Protein AF-A0A8S3IYW4-F1 (afdb_monomer_lite)

Secondary structure (DSSP, 8-state):
--HHHHHHHHHHHHHTT------S-GGG--HHHHHHHT-HHHHHHHH-TT-PPPEEEEEE----TT--EEEEEE-TTSHHHHH-GGGGBEEEETTTTEEEETTT-PEEEEGGG--STTEEEEEE---TT-TTSGGGGGGG-EEE-TTT-BEEETTT-PEEEEGGGT-SBEEEE-----GGGBEEE-TTT-BEEETTT-PEEEEPPSEEEEEEE-TTS-EEEEEEE--SS-PPP-------

Organism: NCBI:txid392030

Sequence (240 aa):
MTDSEYISHFSLWAISKAPLLIGCDVSKMSAATLSTLTNPEVIAVNQDPLGVQGKKVAFASSQLPNTTSDVAVTNCTSLSATIAPERLQWSYNPQDGSIRSKLNGQCLSIDSCSTSEAANIVVSECQINDPSAQCQGKNQQWTINTSDQSIISQMNGKCLDVYNFDGPSVDAFSCNKQDNQAWLWSPNDGTVRSKHNGECLTLKASLEVWAGSLVNGSQAVVLLNRNEFGSESITVDWKD

Radius of gyration: 20.65 Å; chains: 1; bounding box: 45×43×57 Å

pLDDT: mean 89.05, std 11.31, range [50.0, 98.5]

Structure (mmCIF, N/CA/C/O backbone):
data_AF-A0A8S3IYW4-F1
#
_entry.id   AF-A0A8S3IYW4-F1
#
loop_
_atom_site.group_PDB
_atom_site.id
_atom_site.type_symbol
_atom_site.label_atom_id
_atom_site.label_alt_id
_atom_site.label_comp_id
_atom_site.label_asym_id
_atom_site.label_entity_id
_atom_site.label_seq_id
_atom_site.pdbx_PDB_ins_code
_atom_site.Cartn_x
_atom_site.Cartn_y
_atom_site.Cartn_z
_atom_site.occupancy
_atom_site.B_iso_or_equiv
_atom_site.auth_seq_id
_atom_site.auth_comp_id
_atom_site.auth_asym_id
_atom_site.auth_atom_id
_atom_site.pdbx_PDB_model_num
ATOM 1 N N . MET A 1 1 ? 7.215 16.942 -11.000 1.00 70.12 1 MET A N 1
ATOM 2 C CA . MET A 1 1 ? 7.937 15.729 -10.597 1.00 70.12 1 MET A CA 1
ATOM 3 C C . MET A 1 1 ? 9.375 16.099 -10.301 1.00 70.12 1 MET A C 1
ATOM 5 O O . MET A 1 1 ? 9.925 16.928 -11.022 1.00 70.12 1 MET A O 1
ATOM 9 N N . THR A 1 2 ? 9.944 15.545 -9.239 1.00 88.81 2 THR A N 1
ATOM 10 C CA . THR A 1 2 ? 11.372 15.645 -8.915 1.00 88.81 2 THR A CA 1
ATOM 11 C C . THR A 1 2 ? 12.203 14.795 -9.881 1.00 88.81 2 THR A C 1
ATOM 13 O O . THR A 1 2 ? 11.663 13.931 -10.576 1.00 88.81 2 THR A O 1
ATOM 16 N N . ASP A 1 3 ? 13.520 15.006 -9.928 1.00 90.44 3 ASP A N 1
ATOM 17 C CA . ASP A 1 3 ? 14.406 14.198 -10.779 1.00 90.44 3 ASP A CA 1
ATOM 18 C C . ASP A 1 3 ? 14.337 12.702 -10.413 1.00 90.44 3 ASP A C 1
ATOM 20 O O . ASP A 1 3 ? 14.261 11.849 -11.297 1.00 90.44 3 ASP A O 1
ATOM 24 N N . SER A 1 4 ? 14.253 12.369 -9.119 1.00 87.75 4 SER A N 1
ATOM 25 C CA . SER A 1 4 ? 14.091 10.986 -8.644 1.00 87.75 4 SER A CA 1
ATOM 26 C C . SER A 1 4 ? 12.766 10.357 -9.083 1.00 87.75 4 SER A C 1
ATOM 28 O O . SER A 1 4 ? 12.726 9.182 -9.458 1.00 87.75 4 SER A O 1
ATOM 30 N N . GLU A 1 5 ? 11.676 11.129 -9.079 1.00 87.12 5 GLU A N 1
ATOM 31 C CA . GLU A 1 5 ? 10.382 10.674 -9.597 1.00 87.12 5 GLU A CA 1
ATOM 32 C C . GLU A 1 5 ? 10.447 10.427 -11.111 1.00 87.12 5 GLU A C 1
ATOM 34 O O . GLU A 1 5 ? 9.904 9.431 -11.590 1.00 87.12 5 GLU A O 1
ATOM 39 N N . TYR A 1 6 ? 11.148 11.281 -11.868 1.00 91.31 6 TYR A N 1
ATOM 40 C CA . TYR A 1 6 ? 11.358 11.088 -13.308 1.00 91.31 6 TYR A CA 1
ATOM 41 C C . TYR A 1 6 ? 12.192 9.844 -13.620 1.00 91.31 6 TYR A C 1
ATOM 43 O O . TYR A 1 6 ? 11.814 9.072 -14.501 1.00 91.31 6 TYR A O 1
ATOM 51 N N . ILE A 1 7 ? 13.282 9.613 -12.883 1.00 93.25 7 ILE A N 1
ATOM 52 C CA . ILE A 1 7 ? 14.113 8.410 -13.029 1.00 93.25 7 ILE A CA 1
ATOM 53 C C . ILE A 1 7 ? 13.286 7.157 -12.728 1.00 93.25 7 ILE A C 1
ATOM 55 O O . ILE A 1 7 ? 13.318 6.199 -13.503 1.00 93.25 7 ILE A O 1
ATOM 59 N N . SER A 1 8 ? 12.507 7.171 -11.644 1.00 91.69 8 SER A N 1
ATOM 60 C CA . SER A 1 8 ? 11.644 6.047 -11.258 1.00 91.69 8 SER A CA 1
ATOM 61 C C . SER A 1 8 ? 10.587 5.756 -12.324 1.00 91.69 8 SER A C 1
ATOM 63 O O . SER A 1 8 ? 10.398 4.605 -12.719 1.00 91.69 8 SER A O 1
ATOM 65 N N . HIS A 1 9 ? 9.935 6.804 -12.833 1.00 92.19 9 HIS A N 1
ATOM 66 C CA . HIS A 1 9 ? 8.932 6.692 -13.885 1.00 92.19 9 HIS A CA 1
ATOM 67 C C . HIS A 1 9 ? 9.538 6.133 -15.178 1.00 92.19 9 HIS A C 1
ATOM 69 O O . HIS A 1 9 ? 9.038 5.137 -15.700 1.00 92.19 9 HIS A O 1
ATOM 75 N N . PHE A 1 10 ? 10.642 6.708 -15.663 1.00 95.19 10 PHE A N 1
ATOM 76 C CA . PHE A 1 10 ? 11.297 6.248 -16.887 1.00 95.19 10 PHE A CA 1
ATOM 77 C C . PHE A 1 10 ? 11.799 4.805 -16.764 1.00 95.19 10 PHE A C 1
ATOM 79 O O . PHE A 1 10 ? 11.596 4.008 -17.677 1.00 95.19 10 PHE A O 1
ATOM 86 N N . SER A 1 11 ? 12.366 4.432 -15.613 1.00 95.62 11 SER A N 1
ATOM 87 C CA . SER A 1 11 ? 12.833 3.064 -15.351 1.00 95.62 11 SER A CA 1
ATOM 88 C C . SER A 1 11 ? 11.686 2.047 -15.376 1.00 95.62 11 SER A C 1
ATOM 90 O O . SER A 1 11 ? 11.818 0.985 -15.986 1.00 95.62 11 SER A O 1
ATOM 92 N N . LEU A 1 12 ? 10.535 2.377 -14.774 1.00 94.50 12 LEU A N 1
ATOM 93 C CA . LEU A 1 12 ? 9.327 1.542 -14.818 1.00 94.50 12 LEU A CA 1
ATOM 94 C C . LEU A 1 12 ? 8.740 1.434 -16.233 1.00 94.50 12 LEU A C 1
ATOM 96 O O . LEU A 1 12 ? 8.323 0.353 -16.654 1.00 94.50 12 LEU A O 1
ATOM 100 N N . TRP A 1 13 ? 8.731 2.529 -16.993 1.00 95.69 13 TRP A N 1
ATOM 101 C CA . TRP A 1 13 ? 8.295 2.538 -18.394 1.00 95.69 13 TRP A CA 1
ATOM 102 C C . TRP A 1 13 ? 9.218 1.687 -19.277 1.00 95.69 13 TRP A C 1
ATOM 104 O O . TRP A 1 13 ? 8.768 0.940 -20.148 1.00 95.69 13 TRP A O 1
ATOM 114 N N . ALA A 1 14 ? 10.523 1.738 -19.001 1.00 97.44 14 ALA A N 1
ATOM 115 C CA . ALA A 1 14 ? 11.523 0.975 -19.722 1.00 97.44 14 ALA A CA 1
ATOM 116 C C . ALA A 1 14 ? 11.371 -0.532 -19.480 1.00 97.44 14 ALA A C 1
ATOM 118 O O . ALA A 1 14 ? 11.191 -1.286 -20.439 1.00 97.44 14 ALA A O 1
ATOM 119 N N . ILE A 1 15 ? 11.360 -0.970 -18.215 1.00 97.12 15 ILE A N 1
ATOM 120 C CA . ILE A 1 15 ? 11.234 -2.394 -17.861 1.00 97.12 15 ILE A CA 1
ATOM 121 C C . ILE A 1 15 ? 9.858 -2.976 -18.222 1.00 97.12 15 ILE A C 1
ATOM 123 O O . ILE A 1 15 ? 9.743 -4.177 -18.470 1.00 97.12 15 ILE A O 1
ATOM 127 N N . SER A 1 16 ? 8.818 -2.137 -18.313 1.00 96.06 16 SER A N 1
ATOM 128 C CA . SER A 1 16 ? 7.489 -2.552 -18.780 1.00 96.06 16 SER A CA 1
ATOM 129 C C . SER A 1 16 ? 7.370 -2.707 -20.298 1.00 96.06 16 SER A C 1
ATOM 131 O O . SER A 1 16 ? 6.315 -3.129 -20.765 1.00 96.06 16 SER A O 1
ATOM 133 N N . LYS A 1 17 ? 8.433 -2.416 -21.066 1.00 96.06 17 LYS A N 1
ATOM 134 C CA . LYS A 1 17 ? 8.433 -2.441 -22.543 1.00 96.06 17 LYS A CA 1
ATOM 135 C C . LYS A 1 17 ? 7.387 -1.502 -23.155 1.00 96.06 17 LYS A C 1
ATOM 137 O O . LYS A 1 17 ? 6.915 -1.722 -24.269 1.00 96.06 17 LYS A O 1
ATOM 142 N N . ALA A 1 18 ? 7.016 -0.447 -22.434 1.00 95.94 18 ALA A N 1
ATOM 143 C CA . ALA A 1 18 ? 6.065 0.531 -22.931 1.00 95.94 18 ALA A CA 1
ATOM 144 C C . ALA A 1 18 ? 6.718 1.432 -24.003 1.00 95.94 18 ALA A C 1
ATOM 146 O O . ALA A 1 18 ? 7.933 1.658 -23.954 1.00 95.94 18 ALA A O 1
ATOM 147 N N . PRO A 1 19 ? 5.946 1.967 -24.971 1.00 95.31 19 PRO A N 1
ATOM 148 C CA . PRO A 1 19 ? 6.478 2.879 -25.979 1.00 95.31 19 PRO A CA 1
ATOM 149 C C . PRO A 1 19 ? 7.139 4.105 -25.340 1.00 95.31 19 PRO A C 1
ATOM 151 O O . PRO A 1 19 ? 6.517 4.801 -24.534 1.00 95.31 19 PRO A O 1
ATOM 154 N N . LEU A 1 20 ? 8.388 4.385 -25.720 1.00 94.31 20 LEU A N 1
ATOM 155 C CA . LEU A 1 20 ? 9.109 5.580 -25.282 1.00 94.31 20 LEU A CA 1
ATOM 156 C C . LEU A 1 20 ? 8.739 6.759 -26.188 1.00 94.31 20 LEU A C 1
ATOM 158 O O . LEU A 1 20 ? 9.267 6.906 -27.288 1.00 94.31 20 LEU A O 1
ATOM 162 N N . LEU A 1 21 ? 7.806 7.590 -25.720 1.00 91.06 21 LEU A N 1
ATOM 163 C CA . LEU A 1 21 ? 7.355 8.805 -26.399 1.00 91.06 21 LEU A CA 1
ATOM 164 C C . LEU A 1 21 ? 7.655 10.024 -25.527 1.00 91.06 21 LEU A C 1
ATOM 166 O O . LEU A 1 21 ? 7.338 10.037 -24.338 1.00 91.06 21 LEU A O 1
ATOM 170 N N . ILE A 1 22 ? 8.230 11.065 -26.126 1.00 90.25 22 ILE A N 1
ATOM 171 C CA . ILE A 1 22 ? 8.491 12.335 -25.447 1.00 90.25 22 ILE A CA 1
ATOM 172 C C . ILE A 1 22 ? 7.417 13.358 -25.823 1.00 90.25 22 ILE A C 1
ATOM 174 O O . ILE A 1 22 ? 7.206 13.655 -26.996 1.00 90.25 22 ILE A O 1
ATOM 178 N N . GLY A 1 23 ? 6.715 13.877 -24.816 1.00 87.62 23 GLY A N 1
ATOM 179 C CA . GLY A 1 23 ? 5.655 14.877 -24.995 1.00 87.62 23 GLY A CA 1
ATOM 180 C C . GLY A 1 23 ? 6.036 16.292 -24.555 1.00 87.62 23 GLY A C 1
ATOM 181 O O . GLY A 1 23 ? 5.217 17.200 -24.667 1.00 87.62 23 GLY A O 1
ATOM 182 N N . CYS A 1 24 ? 7.239 16.493 -24.010 1.00 85.50 24 CYS A N 1
ATOM 183 C CA . CYS A 1 24 ? 7.674 17.788 -23.494 1.00 85.50 24 CYS A CA 1
ATOM 184 C C . CYS A 1 24 ? 8.417 18.624 -24.548 1.00 85.50 24 CYS A C 1
ATOM 186 O O . CYS A 1 24 ? 8.945 18.107 -25.533 1.00 85.50 24 CYS A O 1
ATOM 188 N N . ASP A 1 25 ? 8.469 19.939 -24.323 1.00 91.44 25 ASP A N 1
ATOM 189 C CA . ASP A 1 25 ? 9.261 20.864 -25.136 1.00 91.44 25 ASP A CA 1
ATOM 190 C C . ASP A 1 25 ? 10.759 20.604 -24.914 1.00 91.44 25 ASP A C 1
ATOM 192 O O . ASP A 1 25 ? 11.338 21.004 -23.900 1.00 91.44 25 ASP A O 1
ATOM 196 N N . VAL A 1 26 ? 11.391 19.938 -25.882 1.00 91.56 26 VAL A N 1
ATOM 197 C CA . VAL A 1 26 ? 12.804 19.541 -25.809 1.00 91.56 26 VAL A CA 1
ATOM 198 C C . VAL A 1 26 ? 13.767 20.721 -25.713 1.00 91.56 26 VAL A C 1
ATOM 200 O O . VAL A 1 26 ? 14.876 20.554 -25.214 1.00 91.56 26 VAL A O 1
ATOM 203 N N . SER A 1 27 ? 13.347 21.922 -26.129 1.00 93.12 27 SER A N 1
ATOM 204 C CA . SER A 1 27 ? 14.167 23.134 -26.014 1.00 93.12 27 SER A CA 1
ATOM 205 C C . SER A 1 27 ? 14.251 23.671 -24.582 1.00 93.12 27 SER A C 1
ATOM 207 O O . SER A 1 27 ? 15.123 24.482 -24.278 1.00 93.12 27 SER A O 1
ATOM 209 N N . LYS A 1 28 ? 13.356 23.213 -23.697 1.00 92.88 28 LYS A N 1
ATOM 210 C CA . LYS A 1 28 ? 13.228 23.677 -22.309 1.00 92.88 28 LYS A CA 1
ATOM 211 C C . LYS A 1 28 ? 13.502 22.585 -21.275 1.00 92.88 28 LYS A C 1
ATOM 213 O O . LYS A 1 28 ? 13.250 22.805 -20.091 1.00 92.88 28 LYS A O 1
ATOM 218 N N . MET A 1 29 ? 13.979 21.409 -21.688 1.00 92.44 29 MET A N 1
ATOM 219 C CA . MET A 1 29 ? 14.234 20.323 -20.741 1.00 92.44 29 MET A CA 1
ATOM 220 C C . MET A 1 29 ? 15.443 20.622 -19.847 1.00 92.44 29 MET A C 1
ATOM 222 O O . MET A 1 29 ? 16.424 21.225 -20.283 1.00 92.44 29 MET A O 1
ATOM 226 N N . SER A 1 30 ? 15.395 20.162 -18.595 1.00 94.31 30 SER A N 1
ATOM 227 C CA . SER A 1 30 ? 16.555 20.227 -17.706 1.00 94.31 30 SER A CA 1
ATOM 228 C C . SER A 1 30 ? 17.636 19.234 -18.146 1.00 94.31 30 SER A C 1
ATOM 230 O O . SER A 1 30 ? 17.339 18.201 -18.749 1.00 94.31 30 SER A O 1
ATOM 232 N N . ALA A 1 31 ? 18.894 19.499 -17.786 1.00 95.00 31 ALA A N 1
ATOM 233 C CA . ALA A 1 31 ? 19.991 18.559 -18.034 1.00 95.00 31 ALA A CA 1
ATOM 234 C C . ALA A 1 31 ? 19.760 17.191 -17.356 1.00 95.00 31 ALA A C 1
ATOM 236 O O . ALA A 1 31 ? 20.117 16.159 -17.918 1.00 95.00 31 ALA A O 1
ATOM 237 N N . ALA A 1 32 ? 19.114 17.173 -16.183 1.00 95.06 32 ALA A N 1
ATOM 238 C CA . ALA A 1 32 ? 18.735 15.943 -15.485 1.00 95.06 32 ALA A CA 1
ATOM 239 C C . ALA A 1 32 ? 17.683 15.131 -16.263 1.00 95.06 32 ALA A C 1
ATOM 241 O O . ALA A 1 32 ? 17.820 13.915 -16.420 1.00 95.06 32 ALA A O 1
ATOM 242 N N . THR A 1 33 ? 16.675 15.812 -16.823 1.00 94.25 33 THR A N 1
ATOM 243 C CA . THR A 1 33 ? 15.675 15.181 -17.697 1.00 94.25 33 THR A CA 1
ATOM 244 C C . THR A 1 33 ? 16.342 14.609 -18.943 1.00 94.25 33 THR A C 1
ATOM 246 O O . THR A 1 33 ? 16.107 13.450 -19.275 1.00 94.25 33 THR A O 1
ATOM 249 N N . LEU A 1 34 ? 17.218 15.384 -19.595 1.00 94.44 34 LEU A N 1
ATOM 250 C CA . LEU A 1 34 ? 17.953 14.933 -20.777 1.00 94.44 34 LEU A CA 1
ATOM 251 C C . LEU A 1 34 ? 18.754 13.667 -20.473 1.00 94.44 34 LEU A C 1
ATOM 253 O O . LEU A 1 34 ? 18.579 12.667 -21.157 1.00 94.44 34 LEU A O 1
ATOM 257 N N . SER A 1 35 ? 19.555 13.690 -19.403 1.00 95.56 35 SER A N 1
ATOM 258 C CA . SER A 1 35 ? 20.365 12.548 -18.965 1.00 95.56 35 SER A CA 1
ATOM 259 C C . SER A 1 35 ? 19.525 11.283 -18.754 1.00 95.56 35 SER A C 1
ATOM 261 O O . SER A 1 35 ? 19.908 10.202 -19.200 1.00 95.56 35 SER A O 1
ATOM 263 N N . THR A 1 36 ? 18.344 11.424 -18.142 1.00 95.31 36 THR A N 1
ATOM 264 C CA . THR A 1 36 ? 17.408 10.310 -17.930 1.00 95.31 36 THR A CA 1
ATOM 265 C C . THR A 1 36 ? 16.892 9.761 -19.259 1.00 95.31 36 THR A C 1
ATOM 267 O O . THR A 1 36 ? 16.988 8.562 -19.511 1.00 95.31 36 THR A O 1
ATOM 270 N N . LEU A 1 37 ? 16.386 10.636 -20.134 1.00 94.94 37 LEU A N 1
ATOM 271 C CA . LEU A 1 37 ? 15.763 10.249 -21.402 1.00 94.94 37 LEU A CA 1
ATOM 272 C C . LEU A 1 37 ? 16.759 9.738 -22.447 1.00 94.94 37 LEU A C 1
ATOM 274 O O . LEU A 1 37 ? 16.345 9.066 -23.386 1.00 94.94 37 LEU A O 1
ATOM 278 N N . THR A 1 38 ? 18.049 10.045 -22.299 1.00 95.12 38 THR A N 1
ATOM 279 C CA . THR A 1 38 ? 19.115 9.578 -23.196 1.00 95.12 38 THR A CA 1
ATOM 280 C C . THR A 1 38 ? 19.978 8.474 -22.590 1.00 95.12 38 THR A C 1
ATOM 282 O O . THR A 1 38 ? 21.022 8.165 -23.158 1.00 95.12 38 THR A O 1
ATOM 285 N N . ASN A 1 39 ? 19.600 7.889 -21.447 1.00 97.38 39 ASN A N 1
ATOM 286 C CA . ASN A 1 39 ? 20.397 6.841 -20.813 1.00 97.38 39 ASN A CA 1
ATOM 287 C C . ASN A 1 39 ? 20.421 5.571 -21.696 1.00 97.38 39 ASN A C 1
ATOM 289 O O . ASN A 1 39 ? 19.388 4.905 -21.829 1.00 97.38 39 ASN A O 1
ATOM 293 N N . PRO A 1 40 ? 21.576 5.203 -22.287 1.00 97.50 40 PRO A N 1
ATOM 294 C CA . PRO A 1 40 ? 21.631 4.125 -23.269 1.00 97.50 40 PRO A CA 1
ATOM 295 C C . PRO A 1 40 ? 21.349 2.750 -22.656 1.00 97.50 40 PRO A C 1
ATOM 297 O O . PRO A 1 40 ? 20.763 1.904 -23.326 1.00 97.50 40 PRO A O 1
ATOM 300 N N . GLU A 1 41 ? 21.713 2.522 -21.392 1.00 95.69 41 GLU A N 1
ATOM 301 C CA . GLU A 1 41 ? 21.505 1.236 -20.719 1.00 95.69 41 GLU A CA 1
ATOM 302 C C . GLU A 1 41 ? 20.018 0.997 -20.434 1.00 95.69 41 GLU A C 1
ATOM 304 O O . GLU A 1 41 ? 19.486 -0.075 -20.722 1.00 95.69 41 GLU A O 1
ATOM 309 N N . VAL A 1 42 ? 19.310 2.022 -19.952 1.00 96.56 42 VAL A N 1
ATOM 310 C CA . VAL A 1 42 ? 17.867 1.933 -19.676 1.00 96.56 42 VAL A CA 1
ATOM 311 C C . VAL A 1 42 ? 17.062 1.814 -20.975 1.00 96.56 42 VAL A C 1
ATOM 313 O O . VAL A 1 42 ? 16.127 1.014 -21.059 1.00 96.56 42 VAL A O 1
ATOM 316 N N . ILE A 1 43 ? 17.448 2.552 -22.022 1.00 97.94 43 ILE A N 1
ATOM 317 C CA . ILE A 1 43 ? 16.830 2.426 -23.350 1.00 97.94 43 ILE A CA 1
ATOM 318 C C . ILE A 1 43 ? 17.059 1.022 -23.918 1.00 97.94 43 ILE A C 1
ATOM 320 O O . ILE A 1 43 ? 16.121 0.436 -24.456 1.00 97.94 43 ILE A O 1
ATOM 324 N N . ALA A 1 44 ? 18.260 0.455 -23.769 1.00 97.12 44 ALA A N 1
ATOM 325 C CA . ALA A 1 44 ? 18.553 -0.901 -24.226 1.00 97.12 44 ALA A CA 1
ATOM 326 C C . ALA A 1 44 ? 17.669 -1.946 -23.530 1.00 97.12 44 ALA A C 1
ATOM 328 O O . ALA A 1 44 ? 17.184 -2.858 -24.195 1.00 97.12 44 ALA A O 1
ATOM 329 N N . VAL A 1 45 ? 17.369 -1.784 -22.235 1.00 97.38 45 VAL A N 1
ATOM 330 C CA . VAL A 1 45 ? 16.390 -2.639 -21.539 1.00 97.38 45 VAL A CA 1
ATOM 331 C C . VAL A 1 45 ? 15.013 -2.548 -22.194 1.00 97.38 45 VAL A C 1
ATOM 333 O O . VAL A 1 45 ? 14.397 -3.581 -22.441 1.00 97.38 45 VAL A O 1
ATOM 336 N N . ASN A 1 46 ? 14.518 -1.350 -22.513 1.00 97.88 46 ASN A N 1
ATOM 337 C CA . ASN A 1 46 ? 13.217 -1.193 -23.172 1.00 97.88 46 ASN A CA 1
ATOM 338 C C . ASN A 1 46 ? 13.205 -1.787 -24.593 1.00 97.88 46 ASN A C 1
ATOM 340 O O . ASN A 1 46 ? 12.270 -2.496 -24.955 1.00 97.88 46 ASN A O 1
ATOM 344 N N . GLN A 1 47 ? 14.264 -1.539 -25.365 1.00 97.06 47 GLN A N 1
ATOM 345 C CA . GLN A 1 47 ? 14.397 -1.929 -26.773 1.00 97.06 47 GLN A CA 1
ATOM 346 C C . GLN A 1 47 ? 14.973 -3.339 -26.974 1.00 97.06 47 GLN A C 1
ATOM 348 O O . GLN A 1 47 ? 15.202 -3.751 -28.111 1.00 97.06 47 GLN A O 1
ATOM 353 N N . ASP A 1 48 ? 15.217 -4.089 -25.895 1.00 97.88 48 ASP A N 1
ATOM 354 C CA . ASP A 1 48 ? 15.739 -5.448 -26.005 1.00 97.88 48 ASP A CA 1
ATOM 355 C C . ASP A 1 48 ? 14.779 -6.339 -26.838 1.00 97.88 48 ASP A C 1
ATOM 357 O O . ASP A 1 48 ? 13.575 -6.380 -26.532 1.00 97.88 48 ASP A O 1
ATOM 361 N N . PRO A 1 49 ? 15.293 -7.052 -27.871 1.00 97.31 49 PRO A N 1
ATOM 362 C CA . PRO A 1 49 ? 14.483 -7.771 -28.859 1.00 97.31 49 PRO A CA 1
ATOM 363 C C . PRO A 1 49 ? 13.615 -8.896 -28.308 1.00 97.31 49 PRO A C 1
ATOM 365 O O . PRO A 1 49 ? 12.702 -9.339 -29.003 1.00 97.31 49 PRO A O 1
ATOM 368 N N . LEU A 1 50 ? 13.883 -9.381 -27.089 1.00 96.31 50 LEU A N 1
ATOM 369 C CA . LEU A 1 50 ? 13.042 -10.402 -26.475 1.00 96.31 50 LEU A CA 1
ATOM 370 C C . LEU A 1 50 ? 11.619 -9.872 -26.253 1.00 96.31 50 LEU A C 1
ATOM 372 O O . LEU A 1 50 ? 10.671 -10.651 -26.240 1.00 96.31 50 LEU A O 1
ATOM 376 N N . GLY A 1 51 ? 11.460 -8.553 -26.080 1.00 94.12 51 GLY A N 1
ATOM 377 C CA . GLY A 1 51 ? 10.153 -7.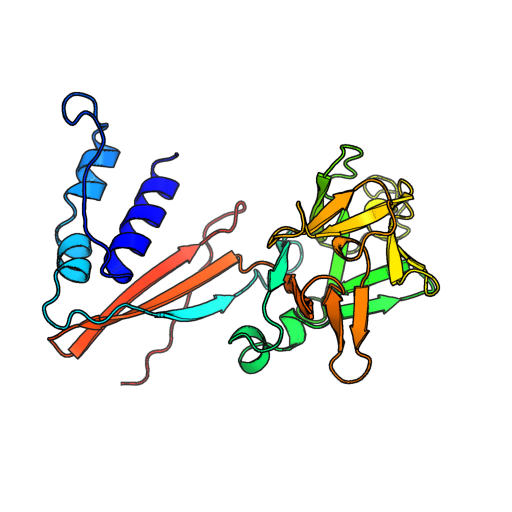895 -25.993 1.00 94.12 51 GLY A CA 1
ATOM 378 C C . GLY A 1 51 ? 9.316 -8.300 -24.776 1.00 94.12 51 GLY A C 1
ATOM 379 O O . GLY A 1 51 ? 8.142 -7.950 -24.691 1.00 94.12 51 GLY A O 1
ATOM 380 N N . VAL A 1 52 ? 9.896 -9.032 -23.822 1.00 94.00 52 VAL A N 1
ATOM 381 C CA . VAL A 1 52 ? 9.195 -9.507 -22.627 1.00 94.00 52 VAL A CA 1
ATOM 382 C C . VAL A 1 52 ? 9.213 -8.426 -21.552 1.00 94.00 52 VAL A C 1
ATOM 384 O O . VAL A 1 52 ? 10.270 -7.944 -21.149 1.00 94.00 52 VAL A O 1
ATOM 387 N N . GLN A 1 53 ? 8.026 -8.059 -21.073 1.00 95.56 53 GLN A N 1
ATOM 388 C CA . GLN A 1 53 ? 7.852 -7.148 -19.947 1.00 95.56 53 GLN A CA 1
ATOM 389 C C . GLN A 1 53 ? 8.400 -7.761 -18.651 1.00 95.56 53 GLN A C 1
ATOM 391 O O . GLN A 1 53 ? 8.089 -8.906 -18.303 1.00 95.56 53 GLN A O 1
ATOM 396 N N . GLY A 1 54 ? 9.161 -6.963 -17.901 1.00 92.81 54 GLY A N 1
ATOM 397 C CA . GLY A 1 54 ? 9.557 -7.315 -16.546 1.00 92.81 54 GLY A CA 1
ATOM 398 C C . GLY A 1 54 ? 8.373 -7.309 -15.580 1.00 92.81 54 GLY A C 1
ATOM 399 O O . GLY A 1 54 ? 7.387 -6.589 -15.748 1.00 92.81 54 GLY A O 1
ATOM 400 N N . LYS A 1 55 ? 8.468 -8.136 -14.546 1.00 89.00 55 LYS A N 1
ATOM 401 C CA . LYS A 1 55 ? 7.423 -8.336 -13.542 1.00 89.00 55 LYS A CA 1
ATOM 402 C C . LYS A 1 55 ? 7.932 -7.880 -12.188 1.00 89.00 55 LYS A C 1
ATOM 404 O O . LYS A 1 55 ? 9.124 -7.971 -11.909 1.00 89.00 55 LYS A O 1
ATOM 409 N N . LYS A 1 56 ? 7.023 -7.447 -11.319 1.00 85.38 56 LYS A N 1
ATOM 410 C CA . LYS A 1 56 ? 7.336 -7.296 -9.898 1.00 85.38 56 LYS A CA 1
ATOM 411 C C . LYS A 1 56 ? 7.637 -8.682 -9.320 1.00 85.38 56 LYS A C 1
ATOM 413 O O . LYS A 1 56 ? 6.753 -9.537 -9.313 1.00 85.38 56 LYS A O 1
ATOM 418 N N . VAL A 1 57 ? 8.872 -8.900 -8.875 1.00 81.75 57 VAL A N 1
ATOM 419 C CA . VAL A 1 57 ? 9.365 -10.199 -8.376 1.00 81.75 57 VAL A CA 1
ATOM 420 C C . VAL A 1 57 ? 9.561 -10.220 -6.867 1.00 81.75 57 VAL A C 1
ATOM 422 O O . VAL A 1 57 ? 9.444 -11.276 -6.255 1.00 81.75 57 VAL A O 1
ATOM 425 N N . ALA A 1 58 ? 9.793 -9.063 -6.250 1.00 74.31 58 ALA A N 1
ATOM 426 C CA . ALA A 1 58 ? 9.853 -8.939 -4.803 1.00 74.31 58 ALA A CA 1
ATOM 427 C C . ALA A 1 58 ? 9.366 -7.565 -4.357 1.00 74.31 58 ALA A C 1
ATOM 429 O O . ALA A 1 58 ? 9.306 -6.609 -5.131 1.00 74.31 58 ALA A O 1
ATOM 430 N N . PHE A 1 59 ? 8.989 -7.487 -3.091 1.00 73.94 59 PHE A N 1
ATOM 431 C CA . PHE A 1 59 ? 8.705 -6.235 -2.418 1.00 73.94 59 PHE A CA 1
ATOM 432 C C . PHE A 1 59 ? 8.804 -6.429 -0.912 1.00 73.94 59 PHE A C 1
ATOM 434 O O . PHE A 1 59 ? 8.498 -7.507 -0.383 1.00 73.94 59 PHE A O 1
ATOM 441 N N . ALA A 1 60 ? 9.203 -5.367 -0.231 1.00 65.81 60 ALA A N 1
ATOM 442 C CA . ALA A 1 60 ? 9.251 -5.294 1.214 1.00 65.81 60 ALA A CA 1
ATOM 443 C C . ALA A 1 60 ? 8.577 -4.000 1.666 1.00 65.81 60 ALA A C 1
ATOM 445 O O . ALA A 1 60 ? 8.653 -2.970 1.006 1.00 65.81 60 ALA A O 1
ATOM 446 N N . SER A 1 61 ? 7.865 -4.064 2.778 1.00 65.19 61 SER A N 1
ATOM 447 C CA . SER A 1 61 ? 7.637 -2.885 3.608 1.00 65.19 61 SER A CA 1
ATOM 448 C C . SER A 1 61 ? 8.820 -2.775 4.560 1.00 65.19 61 SER A C 1
ATOM 450 O O . SER A 1 61 ? 9.403 -3.809 4.905 1.00 65.19 61 SER A O 1
ATOM 452 N N . SER A 1 62 ? 9.168 -1.562 4.985 1.00 59.12 62 SER A N 1
ATOM 453 C CA . SER A 1 62 ? 10.235 -1.364 5.959 1.00 59.12 62 SER A CA 1
ATOM 454 C C . SER A 1 62 ? 9.914 -2.212 7.191 1.00 59.12 62 SER A C 1
ATOM 456 O O . SER A 1 62 ? 8.912 -2.008 7.875 1.00 59.12 62 SER A O 1
ATOM 458 N N . GLN A 1 63 ? 10.715 -3.254 7.418 1.00 59.50 63 GLN A N 1
ATOM 459 C CA . GLN A 1 63 ? 10.625 -4.084 8.623 1.00 59.50 63 GLN A CA 1
ATOM 460 C C . GLN A 1 63 ? 11.365 -3.429 9.791 1.00 59.50 63 GLN A C 1
ATOM 462 O O . GLN A 1 63 ? 11.468 -4.016 10.867 1.00 59.50 63 GLN A O 1
ATOM 467 N N . LEU A 1 64 ? 11.908 -2.227 9.576 1.00 57.44 64 LEU A N 1
ATOM 468 C CA . LEU A 1 64 ? 12.640 -1.502 10.590 1.00 57.44 64 LEU A CA 1
ATOM 469 C C . LEU A 1 64 ? 11.676 -1.086 11.709 1.00 57.44 64 LEU A C 1
ATOM 471 O O . LEU A 1 64 ? 10.681 -0.402 11.436 1.00 57.44 64 LEU A O 1
ATOM 475 N N . PRO A 1 65 ? 11.978 -1.458 12.966 1.00 54.06 65 PRO A N 1
ATOM 476 C CA . PRO A 1 65 ? 11.293 -0.903 14.119 1.00 54.06 65 PRO A CA 1
ATOM 477 C C . PRO A 1 65 ? 11.338 0.628 14.041 1.00 54.06 65 PRO A C 1
ATOM 479 O O . PRO A 1 65 ? 12.377 1.199 13.713 1.00 54.06 65 PRO A O 1
ATOM 482 N N . ASN A 1 66 ? 10.217 1.278 14.353 1.00 62.44 66 ASN A N 1
ATOM 483 C CA . ASN A 1 66 ? 10.097 2.738 14.489 1.00 62.44 66 ASN A CA 1
ATOM 484 C C . ASN A 1 66 ? 10.098 3.532 13.171 1.00 62.44 66 ASN A C 1
ATOM 486 O O . ASN A 1 66 ? 10.292 4.745 13.184 1.00 62.44 66 ASN A O 1
ATOM 490 N N . THR A 1 67 ? 9.840 2.878 12.037 1.00 74.00 67 THR A N 1
ATOM 491 C CA . THR A 1 67 ? 9.490 3.579 10.792 1.00 74.00 67 THR A CA 1
ATOM 492 C C . THR A 1 67 ? 7.976 3.682 10.643 1.00 74.00 67 THR A C 1
ATOM 494 O O . THR A 1 67 ? 7.240 2.798 11.086 1.00 74.00 67 THR A O 1
ATOM 497 N N . THR A 1 68 ? 7.505 4.773 10.043 1.00 84.81 68 THR A N 1
ATOM 498 C CA . THR A 1 68 ? 6.096 4.937 9.674 1.00 84.81 68 THR A CA 1
ATOM 499 C C . THR A 1 68 ? 5.889 4.367 8.275 1.00 84.81 68 THR A C 1
ATOM 501 O O . THR A 1 68 ? 6.647 4.687 7.362 1.00 84.81 68 THR A O 1
ATOM 504 N N . SER A 1 69 ? 4.879 3.516 8.100 1.00 85.81 69 SER A N 1
ATOM 505 C CA . SER A 1 69 ? 4.512 2.933 6.803 1.00 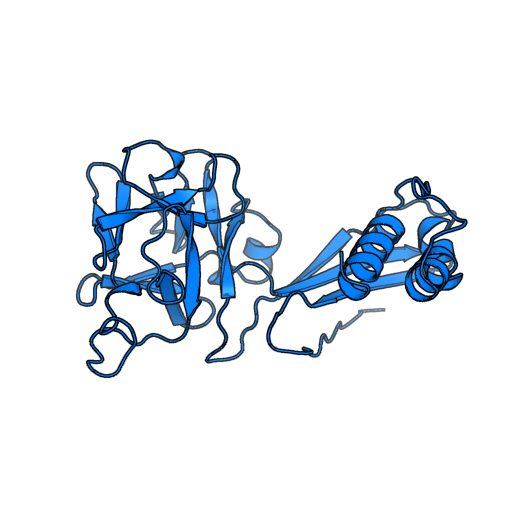85.81 69 SER A CA 1
ATOM 506 C C . SER A 1 69 ? 3.085 3.306 6.424 1.00 85.81 69 SER A C 1
ATOM 508 O O . SER A 1 69 ? 2.180 3.150 7.236 1.00 85.81 69 SER A O 1
ATOM 510 N N . ASP A 1 70 ? 2.867 3.729 5.183 1.00 88.00 70 ASP A N 1
ATOM 511 C CA . ASP A 1 70 ? 1.522 3.916 4.632 1.00 88.00 70 ASP A CA 1
ATOM 512 C C . ASP A 1 70 ? 0.717 2.611 4.640 1.00 88.00 70 ASP A C 1
ATOM 514 O O . ASP A 1 70 ? 1.258 1.507 4.481 1.00 88.00 70 ASP A O 1
ATOM 518 N N . VAL A 1 71 ? -0.603 2.752 4.727 1.00 92.56 71 VAL A N 1
ATOM 519 C CA . VAL A 1 71 ? -1.555 1.651 4.583 1.00 92.56 71 VAL A CA 1
ATOM 520 C C . VAL A 1 71 ? -2.267 1.731 3.239 1.00 92.56 71 VAL A C 1
ATOM 522 O O . VAL A 1 71 ? -2.528 2.806 2.703 1.00 92.56 71 VAL A O 1
ATOM 525 N N . ALA A 1 72 ? -2.564 0.567 2.677 1.00 93.06 72 ALA A N 1
ATOM 526 C CA . ALA A 1 72 ? -3.276 0.440 1.419 1.00 93.06 72 ALA A CA 1
ATOM 527 C C . ALA A 1 72 ? -4.247 -0.748 1.443 1.00 93.06 72 ALA A C 1
ATOM 529 O O . ALA A 1 72 ? -4.205 -1.581 2.349 1.00 93.06 72 ALA A O 1
ATOM 530 N N . VAL A 1 73 ? -5.082 -0.861 0.416 1.00 94.00 73 VAL A N 1
ATOM 531 C CA . VAL A 1 73 ? -5.789 -2.093 0.056 1.00 94.00 73 VAL A CA 1
ATOM 532 C C . VAL A 1 73 ? -5.131 -2.759 -1.149 1.00 94.00 73 VAL A C 1
ATOM 534 O O . VAL A 1 73 ? -4.540 -2.108 -2.012 1.00 94.00 73 VAL A O 1
ATOM 537 N N . THR A 1 74 ? -5.161 -4.088 -1.178 1.00 90.56 74 THR A N 1
ATOM 538 C CA . THR A 1 74 ? -4.652 -4.874 -2.302 1.00 90.56 74 THR A CA 1
ATOM 539 C C . THR A 1 74 ? -5.367 -6.211 -2.422 1.00 90.56 74 THR A C 1
ATOM 541 O O . THR A 1 74 ? -5.955 -6.713 -1.464 1.00 90.56 74 THR A O 1
ATOM 544 N N . ASN A 1 75 ? -5.262 -6.854 -3.583 1.00 89.88 75 ASN A N 1
ATOM 545 C CA . ASN A 1 75 ? -5.766 -8.205 -3.777 1.00 89.88 75 ASN A CA 1
ATOM 546 C C . ASN A 1 75 ? -5.229 -9.169 -2.692 1.00 89.88 75 ASN A C 1
ATOM 548 O O . ASN A 1 75 ? -4.015 -9.346 -2.531 1.00 89.88 75 ASN A O 1
ATOM 552 N N . CYS A 1 76 ? -6.147 -9.824 -1.977 1.00 88.31 76 CYS A N 1
ATOM 553 C CA . CYS A 1 76 ? -5.840 -10.724 -0.862 1.00 88.31 76 CYS A CA 1
ATOM 554 C C . CYS A 1 76 ? -4.981 -11.938 -1.242 1.00 88.31 76 CYS A C 1
ATOM 556 O O . CYS A 1 76 ? -4.369 -12.546 -0.372 1.00 88.31 76 CYS A O 1
ATOM 558 N N . THR A 1 77 ? -4.931 -12.301 -2.525 1.00 84.44 77 THR A N 1
ATOM 559 C CA . THR A 1 77 ? -4.102 -13.388 -3.065 1.00 84.44 77 THR A CA 1
ATOM 560 C C . THR A 1 77 ? -2.921 -12.862 -3.881 1.00 84.44 77 THR A C 1
ATOM 562 O O . THR A 1 77 ? -2.380 -13.571 -4.728 1.00 84.44 77 THR A O 1
ATOM 565 N N . SER A 1 78 ? -2.530 -11.599 -3.681 1.00 72.81 78 SER A N 1
ATOM 566 C CA . SER A 1 78 ? -1.327 -11.047 -4.303 1.00 72.81 78 SER A CA 1
ATOM 567 C C . SER A 1 78 ? -0.089 -11.865 -3.921 1.00 72.81 78 SER A C 1
ATOM 569 O O . SER A 1 78 ? -0.086 -12.582 -2.922 1.00 72.81 78 SER A O 1
ATOM 571 N N . LEU A 1 79 ? 1.015 -11.689 -4.657 1.00 60.03 79 LEU A N 1
ATOM 572 C CA . LEU A 1 79 ? 2.320 -12.265 -4.292 1.00 60.03 79 LEU A CA 1
ATOM 573 C C . LEU A 1 79 ? 2.717 -11.970 -2.826 1.00 60.03 79 LEU A C 1
ATOM 575 O O . LEU A 1 79 ? 3.526 -12.704 -2.262 1.00 60.03 79 LEU A O 1
ATOM 579 N N . SER A 1 80 ? 2.121 -10.947 -2.186 1.00 59.69 80 SER A N 1
ATOM 580 C CA . SER A 1 80 ? 2.303 -10.670 -0.752 1.00 59.69 80 SER A CA 1
ATOM 581 C C . SER A 1 80 ? 1.845 -11.827 0.110 1.00 59.69 80 SER A C 1
ATOM 583 O O . SER A 1 80 ? 2.552 -12.194 1.037 1.00 59.69 80 SER A O 1
ATOM 585 N N . ALA A 1 81 ? 0.678 -12.392 -0.199 1.00 60.03 81 ALA A N 1
ATOM 586 C CA . ALA A 1 81 ? 0.065 -13.457 0.580 1.00 60.03 81 ALA A CA 1
ATOM 587 C C . ALA A 1 81 ? 0.921 -14.730 0.581 1.00 60.03 81 ALA A C 1
ATOM 589 O O . ALA A 1 81 ? 0.894 -15.487 1.544 1.00 60.03 81 ALA A O 1
ATOM 590 N N . THR A 1 82 ? 1.704 -14.946 -0.482 1.00 63.16 82 THR A N 1
ATOM 591 C CA . THR A 1 82 ? 2.569 -16.122 -0.627 1.00 63.16 82 THR A CA 1
ATOM 592 C C . THR A 1 82 ? 3.955 -15.917 -0.016 1.00 63.16 82 THR A C 1
ATOM 594 O O . THR A 1 82 ? 4.509 -16.854 0.546 1.00 63.16 82 THR A O 1
ATOM 597 N N . ILE A 1 83 ? 4.536 -14.717 -0.145 1.00 63.09 83 ILE A N 1
ATOM 598 C CA . ILE A 1 83 ? 5.923 -14.442 0.274 1.00 63.09 83 ILE A CA 1
ATOM 599 C C . ILE A 1 83 ? 6.000 -13.948 1.728 1.00 63.09 83 ILE A C 1
ATOM 601 O O . ILE A 1 83 ? 6.951 -14.278 2.429 1.00 63.09 83 ILE A O 1
ATOM 605 N N . ALA A 1 84 ? 5.027 -13.151 2.177 1.00 71.88 84 ALA A N 1
ATOM 606 C CA . ALA A 1 84 ? 4.985 -12.559 3.517 1.00 71.88 84 ALA A CA 1
ATOM 607 C C . ALA A 1 84 ? 3.520 -12.366 3.958 1.00 71.88 84 ALA A C 1
ATOM 609 O O . ALA A 1 84 ? 2.996 -11.242 3.892 1.00 71.88 84 ALA A O 1
ATOM 610 N N . PRO A 1 85 ? 2.825 -13.453 4.350 1.00 82.25 85 PRO A N 1
ATOM 611 C CA . PRO A 1 85 ? 1.407 -13.410 4.699 1.00 82.25 85 PRO A CA 1
ATOM 612 C C . PRO A 1 85 ? 1.119 -12.435 5.844 1.00 82.25 85 PRO A C 1
ATOM 614 O O . PRO A 1 85 ? 0.061 -11.806 5.844 1.00 82.25 85 PRO A O 1
ATOM 617 N N . GLU A 1 86 ? 2.071 -12.219 6.760 1.00 87.00 86 GLU A N 1
ATOM 618 C CA . GLU A 1 86 ? 1.907 -11.313 7.899 1.00 87.00 86 GLU A CA 1
ATOM 619 C C . GLU A 1 86 ? 1.652 -9.854 7.478 1.00 87.00 86 GLU A C 1
ATOM 621 O O . GLU A 1 86 ? 1.106 -9.082 8.264 1.00 87.00 86 GLU A O 1
ATOM 626 N N . ARG A 1 87 ? 1.983 -9.464 6.234 1.00 85.69 87 ARG A N 1
ATOM 627 C CA . ARG A 1 87 ? 1.677 -8.125 5.686 1.00 85.69 87 ARG A CA 1
ATOM 628 C C . ARG A 1 87 ? 0.189 -7.837 5.530 1.00 85.69 87 ARG A C 1
ATOM 630 O O . ARG A 1 87 ? -0.202 -6.674 5.564 1.00 85.69 87 ARG A O 1
ATOM 637 N N . LEU A 1 88 ? -0.611 -8.877 5.311 1.00 90.94 88 LEU A N 1
ATOM 638 C CA . LEU A 1 88 ? -2.062 -8.768 5.142 1.00 90.94 88 LEU A CA 1
ATOM 639 C C . LEU A 1 88 ? -2.810 -9.037 6.450 1.00 90.94 88 LEU A C 1
ATOM 641 O O . LEU A 1 88 ? -4.039 -8.983 6.480 1.00 90.94 88 LEU A O 1
ATOM 645 N N . GLN A 1 89 ? -2.082 -9.378 7.512 1.00 93.56 89 GLN A N 1
ATOM 646 C CA . GLN A 1 89 ? -2.656 -9.868 8.749 1.00 93.56 89 GLN A CA 1
ATOM 647 C C . GLN A 1 89 ? -2.602 -8.817 9.845 1.00 93.56 89 GLN A C 1
ATOM 649 O O . GLN A 1 89 ? -1.592 -8.145 10.063 1.00 93.56 89 GLN A O 1
ATOM 654 N N . TRP A 1 90 ? -3.694 -8.737 10.595 1.00 96.88 90 TRP A N 1
ATOM 655 C CA . TRP A 1 90 ? -3.882 -7.747 11.639 1.00 96.88 90 TRP A CA 1
ATOM 656 C C . TRP A 1 90 ? -4.391 -8.412 12.915 1.00 96.88 90 TRP A C 1
ATOM 658 O O . TRP A 1 90 ? -5.036 -9.460 12.899 1.00 96.88 90 TRP A O 1
ATOM 668 N N . SER A 1 91 ? -4.100 -7.798 14.055 1.00 96.50 91 SER A N 1
ATOM 669 C CA . SER A 1 91 ? -4.732 -8.139 15.331 1.00 96.50 91 SER A CA 1
ATOM 670 C C . SER A 1 91 ? -5.408 -6.927 15.927 1.00 96.50 91 SER A C 1
ATOM 672 O O . SER A 1 91 ? -4.824 -5.851 15.934 1.00 96.50 91 SER A O 1
ATOM 674 N N . TYR A 1 92 ? -6.597 -7.130 16.481 1.00 96.81 92 TYR A N 1
ATOM 675 C CA . TYR A 1 92 ? -7.290 -6.132 17.277 1.00 96.81 92 TYR A CA 1
ATOM 676 C C . TYR A 1 92 ? -7.200 -6.480 18.763 1.00 96.81 92 TYR A C 1
ATOM 678 O O . TYR A 1 92 ? -7.471 -7.619 19.151 1.00 96.81 92 TYR A O 1
ATOM 686 N N . ASN A 1 93 ? -6.831 -5.504 19.587 1.00 96.25 93 ASN A N 1
ATOM 687 C CA . ASN A 1 93 ? -6.862 -5.593 21.040 1.00 96.25 93 ASN A CA 1
ATOM 688 C C . ASN A 1 93 ? -8.020 -4.719 21.565 1.00 96.25 93 ASN A C 1
ATOM 690 O O . ASN A 1 93 ? -7.901 -3.494 21.580 1.00 96.25 93 ASN A O 1
ATOM 694 N N . PRO A 1 94 ? -9.145 -5.310 22.005 1.00 94.62 94 PRO A N 1
ATOM 695 C CA . PRO A 1 94 ? -10.296 -4.540 22.472 1.00 94.62 94 PRO A CA 1
ATOM 696 C C . PRO A 1 94 ? -10.057 -3.816 23.806 1.00 94.62 94 PRO A C 1
ATOM 698 O O . PRO A 1 94 ? -10.800 -2.893 24.125 1.00 94.62 94 PRO A O 1
ATOM 701 N N . GLN A 1 95 ? -9.051 -4.209 24.597 1.00 94.88 95 GLN A N 1
ATOM 702 C CA . GLN A 1 95 ? -8.752 -3.578 25.884 1.00 94.88 95 GLN A CA 1
ATOM 703 C C . GLN A 1 95 ? -8.100 -2.203 25.716 1.00 94.88 95 GLN A C 1
ATOM 705 O O . GLN A 1 95 ? -8.386 -1.295 26.492 1.00 94.88 95 GLN A O 1
ATOM 710 N N . ASP A 1 96 ? -7.218 -2.053 24.725 1.00 95.88 96 ASP A N 1
ATOM 711 C CA . ASP A 1 96 ? -6.524 -0.791 24.443 1.00 95.88 96 ASP A CA 1
ATOM 712 C C . ASP A 1 96 ? -6.996 -0.114 23.143 1.00 95.88 96 ASP A C 1
ATOM 714 O O . ASP A 1 96 ? -6.596 1.015 22.865 1.00 95.88 96 ASP A O 1
ATOM 718 N N . GLY A 1 97 ? -7.869 -0.771 22.373 1.00 96.94 97 GLY A N 1
ATOM 719 C CA . GLY A 1 97 ? -8.418 -0.286 21.110 1.00 96.94 97 GLY A CA 1
ATOM 720 C C . GLY A 1 97 ? -7.456 -0.387 19.925 1.00 96.94 97 GLY A C 1
ATOM 721 O O . GLY A 1 97 ? -7.766 0.132 18.857 1.00 96.94 97 GLY A O 1
ATOM 722 N N . SER A 1 98 ? -6.290 -1.013 20.063 1.00 97.88 98 SER A N 1
ATOM 723 C CA . SER A 1 98 ? -5.288 -1.005 18.998 1.00 97.88 98 SER A CA 1
ATOM 724 C C . SER A 1 98 ? -5.541 -2.039 17.914 1.00 97.88 98 SER A C 1
ATOM 726 O O . SER A 1 98 ? -5.893 -3.187 18.185 1.00 97.88 98 SER A O 1
ATOM 728 N N . ILE A 1 99 ? -5.299 -1.635 16.667 1.00 98.31 99 ILE A N 1
ATOM 729 C CA . ILE A 1 99 ? -5.174 -2.534 15.520 1.00 98.31 99 ILE A CA 1
ATOM 730 C C . ILE A 1 99 ? -3.690 -2.597 15.171 1.00 98.31 99 ILE A C 1
ATOM 732 O O . ILE A 1 99 ? -3.073 -1.566 14.919 1.00 98.31 99 ILE A O 1
ATOM 736 N N . ARG A 1 100 ? -3.102 -3.794 15.195 1.00 96.62 100 ARG A N 1
ATOM 737 C CA . ARG A 1 100 ? -1.658 -4.001 15.042 1.00 96.62 100 ARG A CA 1
ATOM 738 C C . ARG A 1 100 ? -1.343 -4.880 13.847 1.00 96.62 100 ARG A C 1
ATOM 740 O O . ARG A 1 100 ? -1.963 -5.935 13.689 1.00 96.62 100 ARG A O 1
ATOM 747 N N . SER A 1 101 ? -0.357 -4.466 13.060 1.00 93.81 101 SER A N 1
ATOM 748 C CA . SER A 1 101 ? 0.203 -5.265 11.971 1.00 93.81 101 SER A CA 1
ATOM 749 C C . SER A 1 101 ? 0.865 -6.524 12.525 1.00 93.81 101 SER A C 1
ATOM 751 O O . SER A 1 101 ? 1.655 -6.451 13.469 1.00 93.81 101 SER A O 1
ATOM 753 N N . LYS A 1 102 ? 0.578 -7.691 11.942 1.00 92.12 102 LYS A N 1
ATOM 754 C CA . LYS A 1 102 ? 1.271 -8.937 12.306 1.00 92.12 102 LYS A CA 1
ATOM 755 C C . LYS A 1 102 ? 2.702 -8.996 11.781 1.00 92.12 102 LYS A C 1
ATOM 757 O O . LYS A 1 102 ? 3.484 -9.772 12.316 1.00 92.12 102 LYS A O 1
ATOM 762 N N . LEU A 1 103 ? 3.054 -8.173 10.791 1.00 86.31 103 LEU A N 1
ATOM 763 C CA . LEU A 1 103 ? 4.401 -8.139 10.225 1.00 86.31 103 LEU A CA 1
ATOM 764 C C . LEU A 1 103 ? 5.437 -7.589 11.212 1.00 86.31 103 LEU A C 1
ATOM 766 O O . LEU A 1 103 ? 6.523 -8.143 11.336 1.00 86.31 103 LEU A O 1
ATOM 770 N N . ASN A 1 104 ? 5.127 -6.465 11.859 1.00 86.12 104 ASN A N 1
ATOM 771 C CA . ASN A 1 104 ? 6.094 -5.702 12.656 1.00 86.12 104 ASN A CA 1
ATOM 772 C C . ASN A 1 104 ? 5.554 -5.263 14.030 1.00 86.12 104 ASN A C 1
ATOM 774 O O . ASN A 1 104 ? 6.266 -4.612 14.789 1.00 86.12 104 ASN A O 1
ATOM 778 N N . GLY A 1 105 ? 4.309 -5.614 14.373 1.00 91.50 105 GLY A N 1
ATOM 779 C CA . GLY A 1 105 ? 3.700 -5.331 15.677 1.00 91.50 105 GLY A CA 1
ATOM 780 C C . GLY A 1 105 ? 3.278 -3.875 15.904 1.00 91.50 105 GLY A C 1
ATOM 781 O O . GLY A 1 105 ? 2.744 -3.571 16.970 1.00 91.50 105 GLY A O 1
ATOM 782 N N . GLN A 1 106 ? 3.496 -2.995 14.925 1.00 93.44 106 GLN A N 1
ATOM 783 C CA . GLN A 1 106 ? 3.175 -1.571 14.987 1.00 93.44 106 GLN A CA 1
ATOM 784 C C . GLN A 1 106 ? 1.670 -1.299 14.836 1.00 93.44 106 GLN A C 1
ATOM 786 O O . GLN A 1 106 ? 0.909 -2.143 14.353 1.00 93.44 106 GLN A O 1
ATOM 791 N N . CYS A 1 107 ? 1.247 -0.105 15.249 1.00 96.06 107 CYS A N 1
ATOM 792 C CA . CYS A 1 107 ? -0.149 0.279 15.401 1.00 96.06 107 CYS A CA 1
ATOM 793 C C . CYS A 1 107 ? -0.674 1.072 14.204 1.00 96.06 107 CYS A C 1
ATOM 795 O O . CYS A 1 107 ? -0.061 2.049 13.770 1.00 96.06 107 CYS A O 1
ATOM 797 N N . LEU A 1 108 ? -1.856 0.682 13.724 1.00 97.88 108 LEU A N 1
ATOM 798 C CA . LEU A 1 108 ? -2.653 1.463 12.788 1.00 97.88 108 LEU A CA 1
ATOM 799 C C . LEU A 1 108 ? -2.997 2.810 13.428 1.00 97.88 108 LEU A C 1
ATOM 801 O O . LEU A 1 108 ? -3.541 2.856 14.533 1.00 97.88 108 LEU A O 1
ATOM 805 N N . SER A 1 109 ? -2.675 3.892 12.738 1.00 96.88 109 SER A N 1
ATOM 806 C CA . SER A 1 109 ? -2.658 5.238 13.290 1.00 96.88 109 SER A CA 1
ATOM 807 C C . SER A 1 109 ? -3.204 6.237 12.280 1.00 96.88 109 SER A C 1
ATOM 809 O O . SER A 1 109 ? -2.908 6.143 11.090 1.00 96.88 109 SER A O 1
ATOM 811 N N . ILE A 1 110 ? -3.945 7.236 12.759 1.00 97.56 110 ILE A N 1
ATOM 812 C CA . ILE A 1 110 ? -4.125 8.476 11.997 1.00 97.56 110 ILE A CA 1
ATOM 813 C C . ILE A 1 110 ? -2.811 9.252 12.062 1.00 97.56 110 ILE A C 1
ATOM 815 O O . ILE A 1 110 ? -2.314 9.546 13.160 1.00 97.56 110 ILE A O 1
ATOM 819 N N . ASP A 1 111 ? -2.256 9.570 10.895 1.00 95.06 111 ASP A N 1
ATOM 820 C CA . ASP A 1 111 ? -0.971 10.249 10.794 1.00 95.06 111 ASP A CA 1
ATOM 821 C C . ASP A 1 111 ? -1.019 11.632 11.455 1.00 95.06 111 ASP A C 1
ATOM 823 O O . ASP A 1 111 ? -1.961 12.411 11.272 1.00 95.06 111 ASP A O 1
ATOM 827 N N . SER A 1 112 ? 0.007 11.912 12.260 1.00 92.69 112 SER A N 1
ATOM 828 C CA . SER A 1 112 ? 0.247 13.208 12.899 1.00 92.69 112 SER A CA 1
ATOM 829 C C . SER A 1 112 ? -0.969 13.793 13.638 1.00 92.69 112 SER A C 1
ATOM 831 O O . SER A 1 112 ? -1.131 15.011 13.717 1.00 92.69 112 SER A O 1
ATOM 833 N N . CYS A 1 113 ? -1.847 12.931 14.171 1.00 94.69 113 CYS A N 1
ATOM 834 C CA . CYS A 1 113 ? -3.115 13.309 14.811 1.00 94.69 113 CYS A CA 1
ATOM 835 C C . CYS A 1 113 ? -4.007 14.218 13.938 1.00 94.69 113 CYS A C 1
ATOM 837 O O . CYS A 1 113 ? -4.759 15.047 14.459 1.00 94.69 113 CYS A O 1
ATOM 839 N N . SER A 1 114 ? -3.913 14.094 12.613 1.00 96.31 114 SER A N 1
ATOM 840 C CA . SER A 1 114 ? -4.628 14.950 11.671 1.00 96.31 114 SER A CA 1
ATOM 841 C C . SER A 1 114 ? -6.149 14.849 11.839 1.00 96.31 114 SER A C 1
ATOM 843 O O . SER A 1 114 ? -6.724 13.773 12.015 1.00 96.31 114 SER A O 1
ATOM 845 N N . THR A 1 115 ? -6.820 15.999 11.782 1.00 95.50 115 THR A N 1
ATOM 846 C CA . THR A 1 115 ? -8.285 16.114 11.862 1.00 95.50 115 THR A CA 1
ATOM 847 C C . THR A 1 115 ? -8.931 16.458 10.521 1.00 95.50 115 THR A C 1
ATOM 849 O O . THR A 1 115 ? -10.160 16.536 10.443 1.00 95.50 115 THR A O 1
ATOM 852 N N . SER A 1 116 ? -8.134 16.625 9.463 1.00 96.38 116 SER A N 1
ATOM 853 C CA . SER A 1 116 ? -8.600 16.867 8.094 1.00 96.38 116 SER A CA 1
ATOM 854 C C . SER A 1 116 ? -9.503 15.739 7.597 1.00 96.38 116 SER A C 1
ATOM 856 O O . SER A 1 116 ? -9.376 14.591 8.029 1.00 96.38 116 SER A O 1
ATOM 858 N N . GLU A 1 117 ? -10.452 16.047 6.711 1.00 95.00 117 GLU A N 1
ATOM 859 C CA . GLU A 1 117 ? -11.068 14.994 5.890 1.00 95.00 117 GLU A CA 1
ATOM 860 C C . GLU A 1 117 ? -9.980 14.317 5.052 1.00 95.00 117 GLU A C 1
ATOM 862 O O . GLU A 1 117 ? -9.046 14.992 4.614 1.00 95.00 117 GLU A O 1
ATOM 867 N N . ALA A 1 118 ? -10.101 13.002 4.865 1.00 94.12 118 ALA A N 1
ATOM 868 C CA . ALA A 1 118 ? -9.097 12.176 4.201 1.00 94.12 118 ALA A CA 1
ATOM 869 C C . ALA A 1 118 ? -7.710 12.255 4.873 1.00 94.12 118 ALA A C 1
ATOM 871 O O . ALA A 1 118 ? -6.676 12.397 4.219 1.00 94.12 118 ALA A O 1
ATOM 872 N N . ALA A 1 119 ? -7.674 12.208 6.210 1.00 96.75 119 ALA A N 1
ATOM 873 C CA . ALA A 1 119 ? -6.408 12.144 6.939 1.00 96.75 119 ALA A CA 1
ATOM 874 C C . ALA A 1 119 ? -5.715 10.795 6.685 1.00 96.75 119 ALA A C 1
ATOM 876 O O . ALA A 1 119 ? -6.350 9.751 6.808 1.00 96.75 119 ALA A O 1
ATOM 877 N N . ASN A 1 120 ? -4.419 10.817 6.358 1.00 95.94 120 ASN A N 1
ATOM 878 C CA . ASN A 1 120 ? -3.678 9.609 5.995 1.00 95.94 120 ASN A CA 1
ATOM 879 C C . ASN A 1 120 ? -3.665 8.574 7.132 1.00 95.94 120 ASN A C 1
ATOM 881 O O . ASN A 1 120 ? -3.552 8.927 8.314 1.00 95.94 120 ASN A O 1
ATOM 885 N N . ILE A 1 121 ? -3.743 7.298 6.759 1.00 97.50 121 ILE A N 1
ATOM 886 C CA . ILE A 1 121 ? -3.632 6.171 7.679 1.00 97.50 121 ILE A CA 1
ATOM 887 C C . ILE A 1 121 ? -2.285 5.496 7.489 1.00 97.50 121 ILE A C 1
ATOM 889 O O . ILE A 1 121 ? -1.904 5.081 6.395 1.00 97.50 121 ILE A O 1
ATOM 893 N N . VAL A 1 122 ? -1.586 5.342 8.604 1.00 94.50 122 VAL A N 1
A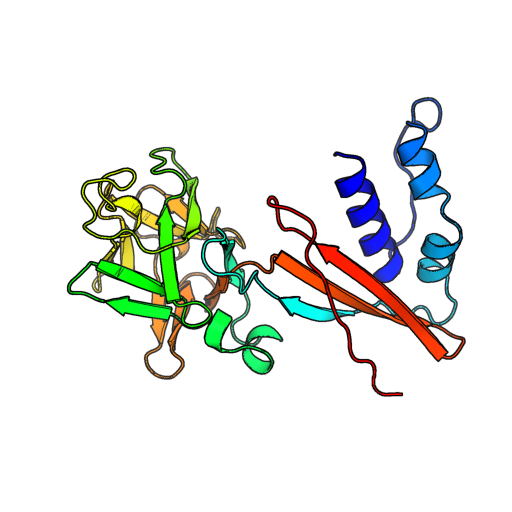TOM 894 C CA . VAL A 1 122 ? -0.245 4.776 8.651 1.00 94.50 122 VAL A CA 1
ATOM 895 C C . VAL A 1 122 ? -0.160 3.678 9.702 1.00 94.50 122 VAL A C 1
ATOM 897 O O . VAL A 1 122 ? -1.039 3.510 10.545 1.00 94.50 122 VAL A O 1
ATOM 900 N N . VAL A 1 123 ? 0.927 2.928 9.669 1.00 93.31 123 VAL A N 1
ATOM 901 C CA . VAL A 1 123 ? 1.371 2.037 10.731 1.00 93.31 123 VAL A CA 1
ATOM 902 C C . VAL A 1 123 ? 2.626 2.647 11.342 1.00 93.31 123 VAL A C 1
ATOM 904 O O . VAL A 1 123 ? 3.579 2.932 10.620 1.00 93.31 123 VAL A O 1
ATOM 907 N N . SER A 1 124 ? 2.622 2.872 12.654 1.00 91.62 124 SER A N 1
ATOM 908 C CA . SER A 1 124 ? 3.733 3.490 13.386 1.00 91.62 124 SER A CA 1
ATOM 909 C C . SER A 1 124 ? 3.931 2.853 14.764 1.00 91.62 124 SER A C 1
ATOM 911 O O . SER A 1 124 ? 3.160 1.987 15.189 1.00 91.62 124 SER A O 1
ATOM 913 N N . GLU A 1 125 ? 5.004 3.228 15.463 1.00 91.94 125 GLU A N 1
ATOM 914 C CA . GLU A 1 125 ? 5.273 2.736 16.817 1.00 91.94 125 GLU A CA 1
ATOM 915 C C . GLU A 1 125 ? 4.054 2.928 17.737 1.00 91.94 125 GLU A C 1
ATOM 917 O O . GLU A 1 125 ? 3.414 3.979 17.748 1.00 91.94 125 GLU A O 1
ATOM 922 N N . CYS A 1 126 ? 3.704 1.883 18.489 1.00 94.12 126 CYS A N 1
ATOM 923 C CA . CYS A 1 126 ? 2.550 1.905 19.378 1.00 94.12 126 CYS A CA 1
ATOM 924 C C . CYS A 1 126 ? 2.835 2.760 20.621 1.00 94.12 126 CYS A C 1
ATOM 926 O O . CYS A 1 126 ? 3.648 2.383 21.459 1.00 94.12 126 CYS A O 1
ATOM 928 N N . GLN A 1 127 ? 2.099 3.854 20.777 1.00 93.88 127 GLN A N 1
ATOM 929 C CA . GLN A 1 127 ? 2.159 4.809 21.887 1.00 93.88 127 GLN A CA 1
ATOM 930 C C . GLN A 1 127 ? 0.801 4.936 22.609 1.00 93.88 127 GLN A C 1
ATOM 932 O O . GLN A 1 127 ? 0.415 5.989 23.116 1.00 93.88 127 GLN A O 1
ATOM 937 N N . ILE A 1 128 ? 0.026 3.852 22.622 1.00 91.62 128 ILE A N 1
ATOM 938 C CA . ILE A 1 128 ? -1.330 3.821 23.179 1.00 91.62 128 ILE A CA 1
ATOM 939 C C . ILE A 1 128 ? -1.285 4.053 24.692 1.00 91.62 128 ILE A C 1
ATOM 941 O O . ILE A 1 128 ? -0.522 3.397 25.400 1.00 91.62 128 ILE A O 1
ATOM 945 N N . ASN A 1 129 ? -2.163 4.922 25.200 1.00 82.38 129 ASN A N 1
ATOM 946 C CA . ASN A 1 129 ? -2.255 5.287 26.620 1.00 82.38 129 ASN A CA 1
ATOM 947 C C . ASN A 1 129 ? -0.973 5.911 27.204 1.00 82.38 129 ASN A C 1
ATOM 949 O O . ASN A 1 129 ? -0.853 5.997 28.427 1.00 82.38 129 ASN A O 1
ATOM 953 N N . ASP A 1 130 ? -0.038 6.360 26.366 1.00 89.44 130 ASP A N 1
ATOM 954 C CA . ASP A 1 130 ? 1.100 7.164 26.795 1.00 89.44 130 ASP A CA 1
ATOM 955 C C . ASP A 1 130 ? 0.672 8.644 26.878 1.00 89.44 130 ASP A C 1
ATOM 957 O O . ASP A 1 130 ? 0.366 9.259 25.852 1.00 89.44 130 ASP A O 1
ATOM 961 N N . PRO A 1 131 ? 0.642 9.258 28.079 1.00 87.00 131 PRO A N 1
ATOM 962 C CA . PRO A 1 131 ? 0.258 10.661 28.234 1.00 87.00 131 PRO A CA 1
ATOM 963 C C . PRO A 1 131 ? 1.219 11.643 27.554 1.00 87.00 131 PRO A C 1
ATOM 965 O O . PRO A 1 131 ? 0.850 12.797 27.338 1.00 87.00 131 PRO A O 1
ATOM 968 N N . SER A 1 132 ? 2.450 11.211 27.265 1.00 90.56 132 SER A N 1
ATOM 969 C CA . SER A 1 132 ? 3.478 12.010 26.597 1.00 90.56 132 SER A CA 1
ATOM 970 C C . SER A 1 132 ? 3.438 11.899 25.072 1.00 90.56 132 SER A C 1
ATOM 972 O O . SER A 1 132 ? 4.033 12.729 24.383 1.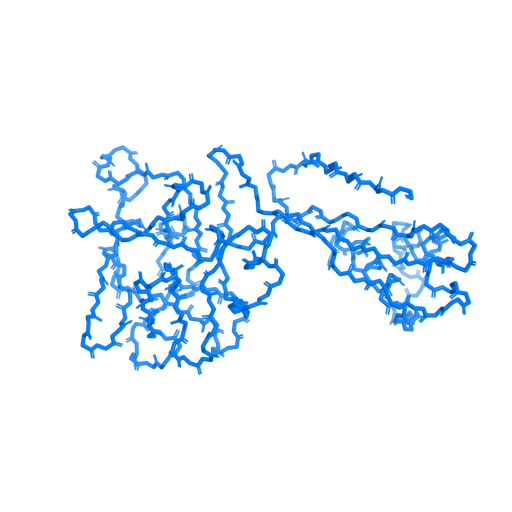00 90.56 132 SER A O 1
ATOM 974 N N . ALA A 1 133 ? 2.700 10.922 24.542 1.00 90.50 133 ALA A N 1
ATOM 975 C CA . ALA A 1 133 ? 2.550 10.723 23.113 1.00 90.50 133 ALA A CA 1
ATOM 976 C C . ALA A 1 133 ? 1.664 11.788 22.462 1.00 90.50 133 ALA A C 1
ATOM 978 O O . ALA A 1 133 ? 0.799 12.416 23.087 1.00 90.50 133 ALA A O 1
ATOM 979 N N . GLN A 1 134 ? 1.851 11.956 21.155 1.00 88.06 134 GLN A N 1
ATOM 980 C CA . GLN A 1 134 ? 1.009 12.824 20.344 1.00 88.06 134 GLN A CA 1
ATOM 981 C C . GLN A 1 134 ? -0.465 12.416 20.491 1.00 88.06 134 GLN A C 1
ATOM 983 O O . GLN A 1 134 ? -0.792 11.231 20.525 1.00 88.06 134 GLN A O 1
ATOM 988 N N . CYS A 1 135 ? -1.342 13.413 20.680 1.00 90.69 135 CYS A N 1
ATOM 989 C CA . CYS A 1 135 ? -2.763 13.229 21.007 1.00 90.69 135 CYS A CA 1
ATOM 990 C C . CYS A 1 135 ? -3.045 12.146 22.074 1.00 90.69 135 CYS A C 1
ATOM 992 O O . CYS A 1 135 ? -4.086 11.490 22.030 1.00 90.69 135 CYS A O 1
ATOM 994 N N . GLN A 1 136 ? -2.139 11.975 23.050 1.00 90.94 136 GLN A N 1
ATOM 995 C CA . GLN A 1 136 ? -2.250 11.008 24.154 1.00 90.94 136 GLN A CA 1
ATOM 996 C C . GLN A 1 136 ? -2.443 9.555 23.669 1.00 90.94 136 GLN A C 1
ATOM 998 O O . GLN A 1 136 ? -3.141 8.761 24.304 1.00 90.94 136 GLN A O 1
ATOM 1003 N N . GLY A 1 137 ? -1.913 9.232 22.482 1.00 92.06 137 GLY A N 1
ATOM 1004 C CA . GLY A 1 137 ? -2.071 7.931 21.828 1.00 92.06 137 GLY A CA 1
ATOM 1005 C C . GLY A 1 137 ? -3.472 7.662 21.264 1.00 92.06 137 GLY A C 1
ATOM 1006 O O . GLY A 1 137 ? -3.734 6.561 20.776 1.00 92.06 137 GLY A O 1
ATOM 1007 N N . LYS A 1 138 ? -4.397 8.637 21.306 1.00 94.00 138 LYS A N 1
ATOM 1008 C CA . LYS A 1 138 ? -5.780 8.467 20.825 1.00 94.00 138 LYS A CA 1
ATOM 1009 C C . LYS A 1 138 ? -5.870 8.210 19.324 1.00 94.00 138 LYS A C 1
ATOM 1011 O O . LYS A 1 138 ? -6.793 7.520 18.898 1.00 94.00 138 LYS A O 1
ATOM 1016 N N . ASN A 1 139 ? -4.929 8.715 18.523 1.00 95.88 139 ASN A N 1
ATOM 1017 C CA . ASN A 1 139 ? -4.874 8.463 17.076 1.00 95.88 139 ASN A CA 1
ATOM 1018 C C . ASN A 1 139 ? -4.639 6.991 16.708 1.00 95.88 139 ASN A C 1
ATOM 1020 O O . ASN A 1 139 ? -4.796 6.648 15.539 1.00 95.88 139 ASN A O 1
ATOM 1024 N N . GLN A 1 140 ? -4.272 6.142 17.670 1.00 97.44 140 GLN A N 1
ATOM 1025 C CA . GLN A 1 140 ? -4.003 4.714 17.472 1.00 97.44 140 GLN A CA 1
ATOM 1026 C C . GLN A 1 140 ? -5.080 3.811 18.089 1.00 97.44 140 GLN A C 1
ATOM 1028 O O . GLN A 1 140 ? -4.941 2.585 18.107 1.00 97.44 140 GLN A O 1
ATOM 1033 N N . GLN A 1 141 ? -6.143 4.411 18.632 1.00 97.56 141 GLN A N 1
ATOM 1034 C CA . GLN A 1 141 ? -7.244 3.701 19.270 1.00 97.56 141 GLN A CA 1
ATOM 1035 C C . GLN A 1 141 ? -8.466 3.684 18.356 1.00 97.56 141 GLN A C 1
ATOM 1037 O O . GLN A 1 141 ? -8.937 4.720 17.885 1.00 97.56 141 GLN A O 1
ATOM 1042 N N . TRP A 1 142 ? -9.010 2.491 18.159 1.00 98.19 142 TRP A N 1
ATOM 1043 C CA . TRP A 1 142 ? -10.079 2.193 17.223 1.00 98.19 142 TRP A CA 1
ATOM 1044 C C . TRP A 1 142 ? -11.188 1.392 17.903 1.00 98.19 142 TRP A C 1
ATOM 1046 O O . TRP A 1 142 ? -10.966 0.555 18.785 1.00 98.19 142 TRP A O 1
ATOM 1056 N N . THR A 1 143 ? -12.415 1.646 17.471 1.00 97.69 143 THR A N 1
ATOM 1057 C CA . THR A 1 143 ? -13.612 0.908 17.869 1.00 97.69 143 THR A CA 1
ATOM 1058 C C . THR A 1 143 ? -14.148 0.180 16.651 1.00 97.69 143 THR A C 1
ATOM 1060 O O . THR A 1 143 ? -14.440 0.811 15.640 1.00 97.69 143 THR A O 1
ATOM 1063 N N . ILE A 1 144 ? -14.293 -1.139 16.742 1.00 96.50 144 ILE A N 1
ATOM 1064 C CA . ILE A 1 144 ? -14.942 -1.925 15.690 1.00 96.50 144 ILE A CA 1
ATOM 1065 C C . ILE A 1 144 ? -16.440 -1.953 15.983 1.00 96.50 144 ILE A C 1
ATOM 1067 O O . ILE A 1 144 ? -16.874 -2.534 16.979 1.00 96.50 144 ILE A O 1
ATOM 1071 N N . ASN A 1 145 ? -17.237 -1.337 15.116 1.00 95.75 145 ASN A N 1
ATOM 1072 C CA . ASN A 1 145 ? -18.686 -1.429 15.178 1.00 95.75 145 ASN A CA 1
ATOM 1073 C C . ASN A 1 145 ? -19.147 -2.649 14.377 1.00 95.75 145 ASN A C 1
ATOM 1075 O O . ASN A 1 145 ? -19.071 -2.681 13.156 1.00 95.75 145 ASN A O 1
ATOM 1079 N N . THR A 1 146 ? -19.663 -3.667 15.059 1.00 93.31 146 THR A N 1
ATOM 1080 C CA . THR A 1 146 ? -20.096 -4.911 14.407 1.00 93.31 146 THR A CA 1
ATOM 1081 C C . THR A 1 146 ? -21.417 -4.782 13.646 1.00 93.31 146 THR A C 1
ATOM 1083 O O . THR A 1 146 ? -21.711 -5.639 12.815 1.00 93.31 146 THR A O 1
ATOM 1086 N N . SER A 1 147 ? -22.211 -3.735 13.901 1.00 94.12 147 SER A N 1
ATOM 1087 C CA . SER A 1 147 ? -23.523 -3.551 13.262 1.00 94.12 147 SER A CA 1
ATOM 1088 C C . SER A 1 147 ? -23.423 -3.063 11.816 1.00 94.12 147 SER A C 1
ATOM 1090 O O . SER A 1 147 ? -24.161 -3.544 10.959 1.00 94.12 147 SER A O 1
ATOM 1092 N N . ASP A 1 148 ? -22.494 -2.148 11.540 1.00 95.38 148 ASP A N 1
ATOM 1093 C CA . ASP A 1 148 ? -22.218 -1.609 10.203 1.00 95.38 148 ASP A CA 1
ATOM 1094 C C . ASP A 1 148 ? -20.805 -1.939 9.699 1.00 95.38 148 ASP A C 1
ATOM 1096 O O . ASP A 1 148 ? -20.444 -1.546 8.595 1.00 95.38 148 ASP A O 1
ATOM 1100 N N . GLN A 1 149 ? -20.040 -2.715 10.476 1.00 97.38 149 GLN A N 1
ATOM 1101 C CA . GLN A 1 149 ? -18.683 -3.174 10.162 1.00 97.38 149 GLN A CA 1
ATOM 1102 C C . GLN A 1 149 ? -17.667 -2.030 10.021 1.00 97.38 149 GLN A C 1
ATOM 1104 O O . GLN A 1 149 ? -16.590 -2.231 9.460 1.00 97.38 149 GLN A O 1
ATOM 1109 N N . SER A 1 150 ? -17.978 -0.839 10.538 1.00 98.12 150 SER A N 1
ATOM 1110 C CA . SER A 1 150 ? -17.050 0.289 10.520 1.00 98.12 150 SER A CA 1
ATOM 1111 C C . SER A 1 150 ? -15.936 0.143 11.561 1.00 98.12 150 SER A C 1
ATOM 1113 O O . SER A 1 150 ? -16.122 -0.410 12.650 1.00 98.12 150 SER A O 1
ATOM 1115 N N . ILE A 1 151 ? -14.756 0.660 11.221 1.00 98.50 151 ILE A N 1
ATOM 1116 C CA . ILE A 1 151 ? -13.623 0.822 12.138 1.00 98.50 151 ILE A CA 1
ATOM 1117 C C . ILE A 1 151 ? -13.510 2.317 12.432 1.00 98.50 151 ILE A C 1
ATOM 1119 O O . ILE A 1 151 ? -13.174 3.099 11.548 1.00 98.50 151 ILE A O 1
ATOM 1123 N N . ILE A 1 152 ? -13.833 2.716 13.660 1.00 98.44 152 ILE A N 1
ATOM 1124 C CA . ILE A 1 152 ? -14.044 4.114 14.049 1.00 98.44 152 ILE A CA 1
ATOM 1125 C C . ILE A 1 152 ? -12.899 4.582 14.945 1.00 98.44 152 ILE A C 1
ATOM 1127 O O . ILE A 1 152 ? -12.625 3.973 15.980 1.00 98.44 152 ILE A O 1
ATOM 1131 N N . SER A 1 153 ? -12.256 5.687 14.587 1.00 97.75 153 SER A N 1
ATOM 1132 C CA . SER A 1 153 ? -11.218 6.318 15.396 1.00 97.75 153 SER A CA 1
ATOM 1133 C C . SER A 1 153 ? -11.788 6.839 16.714 1.00 97.75 153 SER A C 1
ATOM 1135 O O . SER A 1 153 ? -12.737 7.625 16.732 1.00 97.75 153 SER A O 1
ATOM 1137 N N . GLN A 1 154 ? -11.167 6.467 17.832 1.00 96.06 154 GLN A N 1
ATOM 1138 C CA . GLN A 1 154 ? -11.497 7.021 19.147 1.00 96.06 154 GLN A CA 1
ATOM 1139 C C . GLN A 1 154 ? -10.957 8.448 19.345 1.00 96.06 154 GLN A C 1
ATOM 1141 O O . GLN A 1 154 ? -11.317 9.095 20.325 1.00 96.06 154 GLN A O 1
ATOM 1146 N N . MET A 1 155 ? -10.109 8.953 18.438 1.00 95.69 155 MET A N 1
ATOM 1147 C CA . MET A 1 155 ? -9.595 10.325 18.495 1.00 95.69 155 MET A CA 1
ATOM 1148 C C . MET A 1 155 ? -10.641 11.354 18.067 1.00 95.69 155 MET A C 1
ATOM 1150 O O . MET A 1 155 ? -10.784 12.392 18.707 1.00 95.69 155 MET A O 1
ATOM 1154 N N . ASN A 1 156 ? -11.332 11.096 16.955 1.00 96.12 156 ASN A N 1
ATOM 1155 C CA . ASN A 1 156 ? -12.179 12.094 16.295 1.00 96.12 156 ASN A CA 1
ATOM 1156 C C . ASN A 1 156 ? -13.478 11.522 15.699 1.00 96.12 156 ASN A C 1
ATOM 1158 O O . ASN A 1 156 ? -14.219 12.261 15.056 1.00 96.12 156 ASN A O 1
ATOM 1162 N N . GLY A 1 157 ? -13.766 10.231 15.898 1.00 97.25 157 GLY A N 1
ATOM 1163 C CA . GLY A 1 157 ? -14.993 9.592 15.421 1.00 97.25 157 GLY A CA 1
ATOM 1164 C C . GLY A 1 157 ? -15.046 9.332 13.914 1.00 97.25 157 GLY A C 1
ATOM 1165 O O . GLY A 1 157 ? -16.107 8.956 13.423 1.00 97.25 157 GLY A O 1
ATOM 1166 N N . LYS A 1 158 ? -13.946 9.530 13.175 1.00 98.25 158 LYS A N 1
ATOM 1167 C CA . LYS A 1 158 ? -13.873 9.219 11.739 1.00 98.25 158 LYS A CA 1
ATOM 1168 C C . LYS A 1 158 ? -13.728 7.723 11.491 1.00 98.25 158 LYS A C 1
ATOM 1170 O O . LYS A 1 158 ? -13.190 7.000 12.327 1.00 98.25 158 LYS A O 1
ATOM 1175 N N . CYS A 1 159 ? -14.195 7.277 10.335 1.00 98.50 159 CYS A N 1
ATOM 1176 C CA . CYS A 1 159 ? -14.143 5.890 9.908 1.00 98.50 159 CYS A CA 1
ATOM 1177 C C . CYS A 1 159 ? -12.907 5.640 9.043 1.00 98.50 159 CYS A C 1
ATOM 1179 O O . CYS A 1 159 ? -12.501 6.510 8.277 1.00 98.50 159 CYS A O 1
ATOM 1181 N N . LEU A 1 160 ? -12.336 4.442 9.162 1.00 98.44 160 LEU A N 1
ATOM 1182 C CA . LEU A 1 160 ? -11.362 3.920 8.211 1.00 98.44 160 LEU A CA 1
ATOM 1183 C C . LEU A 1 160 ? -12.043 3.755 6.845 1.00 98.44 160 LEU A C 1
ATOM 1185 O O . LEU A 1 160 ? -13.058 3.061 6.755 1.00 98.44 160 LEU A O 1
ATOM 1189 N N . ASP A 1 161 ? -11.494 4.374 5.808 1.00 98.06 161 ASP A N 1
ATOM 1190 C CA . ASP A 1 161 ? -12.1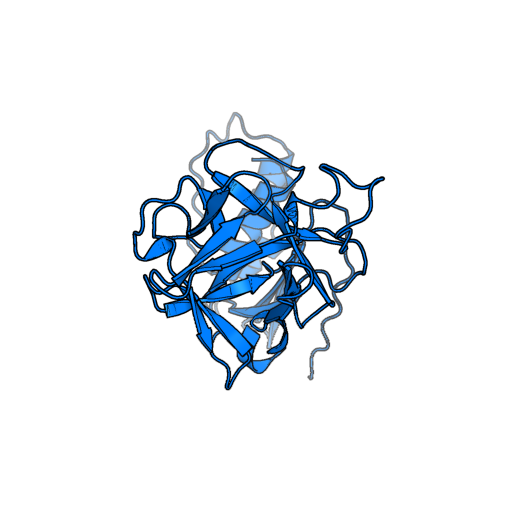42 4.562 4.509 1.00 98.06 161 ASP A CA 1
ATOM 1191 C C . ASP A 1 161 ? -11.193 4.185 3.365 1.00 98.06 161 ASP A C 1
ATOM 1193 O O . ASP A 1 161 ? -10.023 4.569 3.356 1.00 98.06 161 ASP A O 1
ATOM 1197 N N . VAL A 1 162 ? -11.681 3.393 2.406 1.00 97.62 162 VAL A N 1
ATOM 1198 C CA . VAL A 1 162 ? -10.994 3.206 1.122 1.00 97.62 162 VAL A CA 1
ATOM 1199 C C . VAL A 1 162 ? -11.257 4.426 0.244 1.00 97.62 162 VAL A C 1
ATOM 1201 O O . VAL A 1 162 ? -12.375 4.602 -0.259 1.00 97.62 162 VAL A O 1
ATOM 1204 N N . TYR A 1 163 ? -10.196 5.206 0.012 1.00 94.50 163 TYR A N 1
ATOM 1205 C CA . TYR A 1 163 ? -10.261 6.502 -0.655 1.00 94.50 163 TYR A CA 1
ATOM 1206 C C . TYR A 1 163 ? -10.993 6.419 -1.996 1.00 94.50 163 TYR A C 1
ATOM 1208 O O . TYR A 1 163 ? -10.642 5.618 -2.868 1.00 94.50 163 TYR A O 1
ATOM 1216 N N . ASN A 1 164 ? -12.002 7.278 -2.175 1.00 90.69 164 ASN A N 1
ATOM 1217 C CA . ASN A 1 164 ? -12.801 7.399 -3.400 1.00 90.69 164 ASN A CA 1
ATOM 1218 C C . ASN A 1 164 ? -13.408 6.079 -3.916 1.00 90.69 164 ASN A C 1
ATOM 1220 O O . ASN A 1 164 ? -13.690 5.986 -5.108 1.00 90.69 164 ASN A O 1
ATOM 1224 N N . PHE A 1 165 ? -13.612 5.070 -3.058 1.00 90.81 165 PHE A N 1
ATOM 1225 C CA . PHE A 1 165 ? -14.049 3.712 -3.431 1.00 90.81 165 PHE A CA 1
ATOM 1226 C C . PHE A 1 165 ? -13.072 2.915 -4.310 1.00 90.81 165 PHE A C 1
ATOM 1228 O O . PHE A 1 165 ? -13.262 1.720 -4.485 1.00 90.81 165 PHE A O 1
ATOM 1235 N N . ASP A 1 166 ? -12.021 3.532 -4.837 1.00 86.19 166 ASP A N 1
ATOM 1236 C CA . ASP A 1 166 ? -11.099 2.891 -5.780 1.00 86.19 166 ASP A CA 1
ATOM 1237 C C . ASP A 1 166 ? -9.794 2.463 -5.087 1.00 86.19 166 ASP A C 1
ATOM 1239 O O . ASP A 1 166 ? -9.149 1.491 -5.477 1.00 86.19 166 ASP A O 1
ATOM 1243 N N . GLY A 1 167 ? -9.413 3.162 -4.010 1.00 87.88 167 GLY A N 1
ATOM 1244 C CA . GLY A 1 167 ? -8.138 2.949 -3.338 1.00 87.88 167 GLY A CA 1
ATOM 1245 C C . GLY A 1 167 ? -6.950 3.354 -4.233 1.00 87.88 167 GLY A C 1
ATOM 1246 O O . GLY A 1 167 ? -7.052 4.297 -5.017 1.00 87.88 167 GLY A O 1
ATOM 1247 N N . PRO A 1 168 ? -5.771 2.719 -4.091 1.00 90.62 168 PRO A N 1
ATOM 1248 C CA . PRO A 1 168 ? -5.431 1.747 -3.056 1.00 90.62 168 PRO A CA 1
ATOM 1249 C C . PRO A 1 168 ? -5.231 2.408 -1.686 1.00 90.62 168 PRO A C 1
ATOM 1251 O O . PRO A 1 168 ? -5.062 1.700 -0.703 1.00 90.62 168 PRO A O 1
ATOM 1254 N N . SER A 1 169 ? -5.208 3.740 -1.608 1.00 92.19 169 SER A N 1
ATOM 1255 C CA . SER A 1 169 ? -5.019 4.469 -0.354 1.00 92.19 169 SER A CA 1
ATOM 1256 C C . SER A 1 169 ? -6.179 4.255 0.615 1.00 92.19 169 SER A C 1
ATOM 1258 O O . SER A 1 169 ? -7.335 4.124 0.207 1.00 92.19 169 SER A O 1
ATOM 1260 N N . VAL A 1 170 ? -5.849 4.259 1.904 1.00 96.81 170 VAL A N 1
ATOM 1261 C CA . VAL A 1 170 ? -6.812 4.202 3.002 1.00 96.81 170 VAL A CA 1
ATOM 1262 C C . VAL A 1 170 ? -6.645 5.457 3.846 1.00 96.81 170 VAL A C 1
ATOM 1264 O O . VAL A 1 170 ? -5.522 5.826 4.186 1.00 96.81 170 VAL A O 1
ATOM 1267 N N . ASP A 1 171 ? -7.749 6.112 4.177 1.00 97.12 171 ASP A N 1
ATOM 1268 C CA . ASP A 1 171 ? -7.753 7.347 4.950 1.00 97.12 171 ASP A CA 1
ATOM 1269 C C . ASP A 1 171 ? -8.763 7.301 6.115 1.00 97.12 171 ASP A C 1
ATOM 1271 O O . ASP A 1 171 ? -9.462 6.307 6.336 1.00 97.12 171 ASP A O 1
ATOM 1275 N N . ALA A 1 172 ? -8.771 8.354 6.934 1.00 98.06 172 ALA A N 1
ATOM 1276 C CA . ALA A 1 172 ? -9.833 8.627 7.888 1.00 98.06 172 ALA A CA 1
ATOM 1277 C C . ALA A 1 172 ? -10.804 9.660 7.306 1.00 98.06 172 ALA A C 1
ATOM 1279 O O . ALA A 1 172 ? -10.454 10.836 7.123 1.00 98.06 172 ALA A O 1
ATOM 1280 N N . PHE A 1 173 ? -12.057 9.247 7.136 1.00 98.00 173 PHE A N 1
ATOM 1281 C CA . PHE A 1 173 ? -13.117 10.078 6.579 1.00 98.00 173 PHE A CA 1
ATOM 1282 C C . PHE A 1 173 ? -14.358 10.103 7.472 1.00 98.00 173 PHE A C 1
ATOM 1284 O O . PHE A 1 173 ? -14.573 9.238 8.326 1.00 98.00 173 PHE A O 1
ATOM 1291 N N . SER A 1 174 ? -15.195 11.122 7.296 1.00 97.88 174 SER A N 1
ATOM 1292 C CA . SER A 1 174 ? -16.494 11.193 7.963 1.00 97.88 174 SER A CA 1
ATOM 1293 C C . SER A 1 174 ? -17.320 9.920 7.733 1.00 97.88 174 SER A C 1
ATOM 1295 O O . SER A 1 174 ? -17.548 9.502 6.596 1.00 97.88 174 SER A O 1
ATOM 1297 N N . CYS A 1 175 ? -17.796 9.309 8.821 1.00 98.12 175 CYS A N 1
ATOM 1298 C CA . CYS A 1 175 ? -18.561 8.067 8.761 1.00 98.12 175 CYS A CA 1
ATOM 1299 C C . CYS A 1 175 ? -19.891 8.259 8.015 1.00 98.12 175 CYS A C 1
ATOM 1301 O O . CYS A 1 175 ? -20.762 9.009 8.461 1.00 98.12 175 CYS A O 1
ATOM 1303 N N . ASN A 1 176 ? -20.076 7.543 6.909 1.00 96.06 176 ASN A N 1
ATOM 1304 C CA . ASN A 1 176 ? -21.251 7.633 6.038 1.00 96.06 176 ASN A CA 1
ATOM 1305 C C . ASN A 1 176 ? -21.936 6.271 5.790 1.00 96.06 176 ASN A C 1
ATOM 1307 O O . ASN A 1 176 ? -22.954 6.218 5.100 1.00 96.06 176 ASN A O 1
ATOM 1311 N N . LYS A 1 177 ? -21.419 5.191 6.400 1.00 95.44 177 LYS A N 1
ATOM 1312 C CA . LYS A 1 177 ? -21.947 3.811 6.332 1.00 95.44 177 LYS A CA 1
ATOM 1313 C C . LYS A 1 177 ? -21.953 3.199 4.926 1.00 95.44 177 LYS A C 1
ATOM 1315 O O . LYS A 1 177 ? -22.707 2.259 4.672 1.00 95.44 177 LYS A O 1
ATOM 1320 N N . GLN A 1 178 ? -21.148 3.732 4.012 1.00 96.06 178 GLN A N 1
ATOM 1321 C CA . GLN A 1 178 ? -20.946 3.148 2.691 1.00 96.06 178 GLN A CA 1
ATOM 1322 C C . GLN A 1 178 ? -19.994 1.946 2.769 1.00 96.06 178 GLN A C 1
ATOM 1324 O O . GLN A 1 178 ? -19.235 1.786 3.726 1.00 96.06 178 GLN A O 1
ATOM 1329 N N . ASP A 1 179 ? -20.041 1.074 1.759 1.00 96.31 179 ASP A N 1
ATOM 1330 C CA . ASP A 1 179 ? -19.286 -0.186 1.776 1.00 96.31 179 ASP A CA 1
ATOM 1331 C C . ASP A 1 179 ? -17.757 0.013 1.742 1.00 96.31 179 ASP A C 1
ATOM 1333 O O . ASP A 1 179 ? -17.030 -0.878 2.177 1.00 96.31 179 ASP A O 1
ATOM 1337 N N . ASN A 1 180 ? -17.254 1.168 1.284 1.00 96.44 180 ASN A N 1
ATOM 1338 C CA . ASN A 1 180 ? -15.825 1.515 1.330 1.00 96.44 180 ASN A CA 1
ATOM 1339 C C . ASN A 1 180 ? -15.332 1.865 2.751 1.00 96.44 180 ASN A C 1
ATOM 1341 O O . ASN A 1 180 ? -14.128 1.976 2.957 1.00 96.44 180 ASN A O 1
ATOM 1345 N N . GLN A 1 181 ? -16.240 1.992 3.726 1.00 97.94 181 GLN A N 1
ATOM 1346 C CA . GLN A 1 181 ? -15.941 2.186 5.153 1.00 97.94 181 GLN A CA 1
ATOM 1347 C C . GLN A 1 181 ? -16.269 0.956 6.013 1.00 97.94 181 GLN A C 1
ATOM 1349 O O . GLN A 1 181 ? -16.169 1.003 7.243 1.00 97.94 181 GLN A O 1
ATOM 1354 N N . ALA A 1 182 ? -16.690 -0.143 5.384 1.00 97.81 182 ALA A N 1
ATOM 1355 C CA . ALA A 1 182 ? -17.051 -1.384 6.052 1.00 97.81 182 ALA A CA 1
ATOM 1356 C C . ALA A 1 182 ? -15.957 -2.441 5.852 1.00 97.81 182 ALA A C 1
ATOM 1358 O O . ALA A 1 182 ? -15.516 -2.699 4.730 1.00 97.81 182 ALA A O 1
ATOM 1359 N N . TRP A 1 183 ? -15.543 -3.082 6.946 1.00 97.94 183 TRP A N 1
ATOM 1360 C CA . TRP A 1 183 ? -14.377 -3.961 6.982 1.00 97.94 183 TRP A CA 1
ATOM 1361 C C . TRP A 1 183 ? -14.713 -5.326 7.590 1.00 97.94 183 TRP A C 1
ATOM 1363 O O . TRP A 1 183 ? -15.128 -5.454 8.743 1.00 97.94 183 TRP A O 1
ATOM 1373 N N . LEU A 1 184 ? -14.500 -6.374 6.801 1.00 96.12 184 LEU A N 1
ATOM 1374 C CA . LEU A 1 184 ? -14.721 -7.767 7.162 1.00 96.12 184 LEU A CA 1
ATOM 1375 C C . LEU A 1 184 ? -13.446 -8.364 7.760 1.00 96.12 184 LEU A C 1
ATOM 1377 O O . LEU A 1 184 ? -12.449 -8.560 7.066 1.00 96.12 184 LEU A O 1
ATOM 1381 N N . TRP A 1 185 ? -13.497 -8.696 9.046 1.00 93.88 185 TRP A N 1
ATOM 1382 C CA . TRP A 1 185 ? -12.424 -9.410 9.732 1.00 93.88 185 TRP A CA 1
ATOM 1383 C C . TRP A 1 185 ? -12.530 -10.907 9.463 1.00 93.88 185 TRP A C 1
ATOM 1385 O O . TRP A 1 185 ? -13.548 -11.531 9.766 1.00 93.88 185 TRP A O 1
ATOM 1395 N N . SER A 1 186 ? -11.470 -11.493 8.917 1.00 90.19 186 SER A N 1
ATOM 1396 C CA . SER A 1 186 ? -11.375 -12.928 8.684 1.00 90.19 186 SER A CA 1
ATOM 1397 C C . SER A 1 186 ? -10.590 -13.587 9.824 1.00 90.19 186 SER A C 1
ATOM 1399 O O . SER A 1 186 ? -9.364 -13.467 9.887 1.00 90.19 186 SER A O 1
ATOM 1401 N N . PRO A 1 187 ? -11.258 -14.310 10.741 1.00 81.50 187 PRO A N 1
ATOM 1402 C CA . PRO A 1 187 ? -10.581 -14.951 11.868 1.00 81.50 187 PRO A CA 1
ATOM 1403 C C . PRO A 1 187 ? -9.688 -16.125 11.442 1.00 81.50 187 PRO A C 1
ATOM 1405 O O . PRO A 1 187 ? -8.805 -16.518 12.197 1.00 81.50 187 PRO A O 1
ATOM 1408 N N . ASN A 1 188 ? -9.906 -16.684 10.247 1.00 85.94 188 ASN A N 1
ATOM 1409 C CA . ASN A 1 188 ? -9.190 -17.869 9.772 1.00 85.94 188 ASN A CA 1
ATOM 1410 C C . ASN A 1 188 ? -7.790 -17.541 9.249 1.00 85.94 188 ASN A C 1
ATOM 1412 O O . ASN A 1 188 ? -6.861 -18.314 9.458 1.00 85.94 188 ASN A O 1
ATOM 1416 N N . ASP A 1 189 ? -7.650 -16.417 8.545 1.00 89.12 189 ASP A N 1
ATOM 1417 C CA . ASP A 1 189 ? -6.393 -16.012 7.912 1.00 89.12 189 ASP A CA 1
ATOM 1418 C C . ASP A 1 189 ? -5.851 -14.683 8.447 1.00 89.12 189 ASP A C 1
ATOM 1420 O O . ASP A 1 189 ? -4.798 -14.256 7.992 1.00 89.12 189 ASP A O 1
ATOM 1424 N N . GLY A 1 190 ? -6.532 -14.041 9.404 1.00 92.31 190 GLY A N 1
ATOM 1425 C CA . GLY A 1 190 ? -6.109 -12.792 10.041 1.00 92.31 190 GLY A CA 1
ATOM 1426 C C . GLY A 1 190 ? -6.268 -11.543 9.172 1.00 92.31 190 GLY A C 1
ATOM 1427 O O . GLY A 1 190 ? -5.815 -10.474 9.581 1.00 92.31 190 GLY A O 1
ATOM 1428 N N . THR A 1 191 ? -6.877 -11.656 7.988 1.00 95.50 191 THR A N 1
ATOM 1429 C CA . THR A 1 191 ? -7.031 -10.530 7.059 1.00 95.50 191 THR A CA 1
ATOM 1430 C C . THR A 1 191 ? -8.180 -9.600 7.443 1.00 95.50 191 THR A C 1
ATOM 1432 O O . THR A 1 191 ? -9.189 -10.023 8.013 1.00 95.50 191 THR A O 1
ATOM 1435 N N . VAL A 1 192 ? -8.040 -8.321 7.093 1.00 97.19 192 VAL A N 1
ATOM 1436 C CA . VAL A 1 192 ? -9.103 -7.309 7.188 1.00 97.19 192 VAL A CA 1
ATOM 1437 C C . VAL A 1 192 ? -9.455 -6.897 5.770 1.00 97.19 192 VAL A C 1
ATOM 1439 O O . VAL A 1 192 ? -8.589 -6.406 5.051 1.00 97.19 192 VAL A O 1
ATOM 1442 N N . ARG A 1 193 ? -10.692 -7.145 5.339 1.00 95.94 193 ARG A N 1
ATOM 1443 C CA . ARG A 1 193 ? -11.095 -7.004 3.935 1.00 95.94 193 ARG A CA 1
ATOM 1444 C C . ARG A 1 193 ? -12.109 -5.888 3.761 1.00 95.94 193 ARG A C 1
ATOM 1446 O O . ARG A 1 193 ? -13.093 -5.850 4.492 1.00 95.94 193 ARG A O 1
ATOM 1453 N N . SER A 1 194 ? -11.905 -5.017 2.782 1.00 96.31 194 SER A N 1
ATOM 1454 C CA . SER A 1 194 ? -12.908 -4.027 2.404 1.00 96.31 194 SER A CA 1
ATOM 1455 C C . SER A 1 194 ? -14.161 -4.735 1.896 1.00 96.31 194 SER A C 1
ATOM 1457 O O . SER A 1 194 ? -14.088 -5.625 1.044 1.00 96.31 194 SER A O 1
ATOM 1459 N N . LYS A 1 195 ? -15.329 -4.349 2.409 1.00 95.81 195 LYS A N 1
ATOM 1460 C CA . LYS A 1 195 ? -16.616 -4.879 1.948 1.00 95.81 195 LYS A CA 1
ATOM 1461 C C . LYS A 1 195 ? -16.940 -4.414 0.525 1.00 95.81 195 LYS A C 1
ATOM 1463 O O . LYS A 1 195 ? -17.664 -5.110 -0.180 1.00 95.81 195 LYS A O 1
ATOM 1468 N N . HIS A 1 196 ? -16.386 -3.278 0.100 1.00 93.75 196 HIS A N 1
ATOM 1469 C CA . HIS A 1 196 ? -16.621 -2.713 -1.224 1.00 93.75 196 HIS A CA 1
ATOM 1470 C C . HIS A 1 196 ? -16.136 -3.621 -2.363 1.00 93.75 196 HIS A C 1
ATOM 1472 O O . HIS A 1 196 ? -16.893 -3.906 -3.289 1.00 93.75 196 HIS A O 1
ATOM 1478 N N . ASN A 1 197 ? -14.883 -4.078 -2.295 1.00 92.12 197 ASN A N 1
ATOM 1479 C CA . ASN A 1 197 ? -14.220 -4.785 -3.397 1.00 92.12 197 ASN A CA 1
ATOM 1480 C C . ASN A 1 197 ? -13.547 -6.108 -2.973 1.00 92.12 197 ASN A C 1
ATOM 1482 O O . ASN A 1 197 ? -12.994 -6.817 -3.812 1.00 92.12 197 ASN A O 1
ATOM 1486 N N . GLY A 1 198 ? -13.608 -6.471 -1.688 1.00 93.50 198 GLY A N 1
ATOM 1487 C CA . GLY A 1 198 ? -13.011 -7.694 -1.151 1.00 93.50 198 GLY A CA 1
ATOM 1488 C C . GLY A 1 198 ? -11.488 -7.650 -1.004 1.00 93.50 198 GLY A C 1
ATOM 1489 O O . GLY A 1 198 ? -10.893 -8.680 -0.681 1.00 93.50 198 GLY A O 1
ATOM 1490 N N . GLU A 1 199 ? -10.850 -6.501 -1.236 1.00 94.75 199 GLU A N 1
ATOM 1491 C CA . GLU A 1 199 ? -9.406 -6.333 -1.086 1.00 94.75 199 GLU A CA 1
ATOM 1492 C C . GLU A 1 199 ? -8.974 -6.281 0.379 1.00 94.75 199 GLU A C 1
ATOM 1494 O O . GLU A 1 199 ? -9.714 -5.847 1.259 1.00 94.75 199 GLU A O 1
ATOM 1499 N N . CYS A 1 200 ? -7.752 -6.729 0.642 1.00 95.06 200 CYS A N 1
ATOM 1500 C CA . CYS A 1 200 ? -7.166 -6.819 1.967 1.00 95.06 200 CYS A CA 1
ATOM 1501 C C . CYS A 1 200 ? -6.412 -5.541 2.326 1.00 95.06 200 CYS A C 1
ATOM 1503 O O . CYS A 1 200 ? -5.588 -5.063 1.545 1.00 95.06 200 CYS A O 1
ATOM 1505 N N . LEU A 1 201 ? -6.629 -5.059 3.548 1.00 95.94 201 LEU A N 1
ATOM 1506 C CA . LEU A 1 201 ? -5.801 -4.049 4.189 1.00 95.94 201 LEU A CA 1
ATOM 1507 C C . LEU A 1 201 ? -4.362 -4.570 4.308 1.00 95.94 201 LEU A C 1
ATOM 1509 O O . LEU A 1 201 ? -4.127 -5.672 4.811 1.00 95.94 201 LEU A O 1
ATOM 1513 N N . THR A 1 202 ? -3.400 -3.775 3.862 1.00 92.00 202 THR A N 1
ATOM 1514 C CA . THR A 1 202 ? -1.981 -4.123 3.810 1.00 92.00 202 THR A CA 1
ATOM 1515 C C . THR A 1 202 ? -1.120 -2.929 4.186 1.00 92.00 202 THR A C 1
ATOM 1517 O O . THR A 1 202 ? -1.516 -1.778 4.013 1.00 92.00 202 THR A O 1
ATOM 1520 N N . LEU A 1 203 ? 0.109 -3.195 4.617 1.00 87.25 203 LEU A N 1
ATOM 1521 C CA . LEU A 1 203 ? 1.156 -2.180 4.571 1.00 87.25 203 LEU A CA 1
ATOM 1522 C C . LEU A 1 203 ? 1.542 -1.949 3.107 1.00 87.25 203 LEU A C 1
ATOM 1524 O O . LEU A 1 203 ? 1.715 -2.909 2.342 1.00 87.25 203 LEU A O 1
ATOM 1528 N N . LYS A 1 204 ? 1.681 -0.685 2.713 1.00 81.00 204 LYS A N 1
ATOM 1529 C CA . LYS A 1 204 ? 2.216 -0.308 1.407 1.00 81.00 204 LYS A CA 1
ATOM 1530 C C . LYS A 1 204 ? 3.692 -0.696 1.359 1.00 81.00 204 LYS A C 1
ATOM 1532 O O . LYS A 1 204 ? 4.447 -0.474 2.304 1.00 81.00 204 LYS A O 1
ATOM 1537 N N . ALA A 1 205 ? 4.109 -1.309 0.257 1.00 70.94 205 ALA A N 1
ATOM 1538 C CA . ALA A 1 205 ? 5.509 -1.663 0.070 1.00 70.94 205 ALA A CA 1
ATOM 1539 C C . ALA A 1 205 ? 6.364 -0.393 -0.076 1.00 70.94 205 ALA A C 1
ATOM 1541 O O . ALA A 1 205 ? 6.084 0.442 -0.940 1.00 70.94 205 ALA A O 1
ATOM 1542 N N . SER A 1 206 ? 7.410 -0.275 0.742 1.00 72.19 206 SER A N 1
ATOM 1543 C CA . SER A 1 206 ? 8.434 0.770 0.627 1.00 72.19 206 SER A CA 1
ATOM 1544 C C . SER A 1 206 ? 9.541 0.367 -0.343 1.00 72.19 206 SER A C 1
ATOM 1546 O O . SER A 1 206 ? 10.199 1.230 -0.903 1.00 72.19 206 SER A O 1
ATOM 1548 N N . LEU A 1 207 ? 9.722 -0.929 -0.597 1.00 77.81 207 LEU A N 1
ATOM 1549 C CA . LEU A 1 207 ? 10.685 -1.464 -1.548 1.00 77.81 207 LEU A CA 1
ATOM 1550 C C . LEU A 1 207 ? 9.979 -2.330 -2.579 1.00 77.81 207 LEU A C 1
ATOM 1552 O O . LEU A 1 207 ? 9.205 -3.218 -2.222 1.00 77.81 207 LEU A O 1
ATOM 1556 N N . GLU A 1 208 ? 10.288 -2.125 -3.853 1.00 82.12 208 GLU A N 1
ATOM 1557 C CA . GLU A 1 208 ? 9.843 -2.991 -4.943 1.00 82.12 208 GLU A CA 1
ATOM 1558 C C . GLU A 1 208 ? 11.022 -3.402 -5.823 1.00 82.12 208 GLU A C 1
ATOM 1560 O O . GLU A 1 208 ? 11.874 -2.586 -6.170 1.00 82.12 208 GLU A O 1
ATOM 1565 N N . VAL A 1 209 ? 11.033 -4.670 -6.226 1.00 85.81 209 VAL A N 1
ATOM 1566 C CA . VAL A 1 209 ? 11.983 -5.225 -7.188 1.00 85.81 209 VAL A CA 1
ATOM 1567 C C . VAL A 1 209 ? 11.207 -5.670 -8.411 1.00 85.81 209 VAL A C 1
ATOM 1569 O O . VAL A 1 209 ? 10.322 -6.529 -8.330 1.00 85.81 209 VAL A O 1
ATOM 1572 N N . TRP A 1 210 ? 11.563 -5.098 -9.551 1.00 91.25 210 TRP A N 1
ATOM 1573 C CA . TRP A 1 210 ? 11.064 -5.493 -10.858 1.00 91.25 210 TRP A CA 1
ATOM 1574 C C . TRP A 1 210 ? 12.188 -6.153 -11.636 1.00 91.25 210 TRP A C 1
ATOM 1576 O O . TRP A 1 210 ? 13.305 -5.644 -11.635 1.00 91.25 210 TRP A O 1
ATOM 1586 N N . ALA A 1 211 ? 11.897 -7.267 -12.302 1.00 92.62 211 ALA A N 1
ATOM 1587 C CA . ALA A 1 211 ? 12.891 -7.985 -13.083 1.00 92.62 211 ALA A CA 1
ATOM 1588 C C . ALA A 1 211 ? 12.324 -8.535 -14.389 1.00 92.62 211 ALA A C 1
ATOM 1590 O O . ALA A 1 211 ? 11.168 -8.962 -14.448 1.00 92.62 211 ALA A O 1
ATOM 1591 N N . GLY A 1 212 ? 13.145 -8.528 -15.435 1.00 92.69 212 GLY A N 1
ATOM 1592 C CA . GLY A 1 212 ? 12.811 -9.075 -16.746 1.00 92.69 212 GLY A CA 1
ATOM 1593 C C . GLY A 1 212 ? 14.029 -9.697 -17.417 1.00 92.69 212 GLY A C 1
ATOM 1594 O O . GLY A 1 212 ? 15.139 -9.181 -17.305 1.00 92.69 212 GLY A O 1
ATOM 1595 N N . SER A 1 213 ? 13.817 -10.811 -18.113 1.00 94.31 213 SER A N 1
ATOM 1596 C CA . SER A 1 213 ? 14.858 -11.453 -18.917 1.00 94.31 213 SER A CA 1
ATOM 1597 C C . SER A 1 213 ? 15.186 -10.613 -20.151 1.00 94.31 213 SER A C 1
ATOM 1599 O O . SER A 1 213 ? 14.299 -9.989 -20.735 1.00 94.31 213 SER A O 1
ATOM 1601 N N . LEU A 1 214 ? 16.451 -10.640 -20.558 1.00 95.69 214 LEU A N 1
ATOM 1602 C CA . LEU A 1 214 ? 16.949 -10.050 -21.798 1.00 95.69 214 LEU A CA 1
ATOM 1603 C C . LEU A 1 214 ? 17.350 -11.152 -22.786 1.00 95.69 214 LEU A C 1
ATOM 1605 O O . LEU A 1 214 ? 17.559 -12.307 -22.403 1.00 95.69 214 LEU A O 1
ATOM 1609 N N . VAL A 1 215 ? 17.474 -10.805 -24.068 1.00 96.69 215 VAL A N 1
ATOM 1610 C CA . VAL A 1 215 ? 17.733 -11.776 -25.147 1.00 96.69 215 VAL A CA 1
ATOM 1611 C C . VAL A 1 215 ? 19.061 -12.526 -24.982 1.00 96.69 215 VAL A C 1
ATOM 1613 O O . VAL A 1 215 ? 19.203 -13.658 -25.435 1.00 96.69 215 VAL A O 1
ATOM 1616 N N . ASN A 1 216 ? 20.035 -11.910 -24.313 1.00 93.50 216 ASN A N 1
ATOM 1617 C CA . ASN A 1 216 ? 21.363 -12.471 -24.049 1.00 93.50 216 ASN A CA 1
ATOM 1618 C C . ASN A 1 216 ? 21.406 -13.407 -22.820 1.00 93.50 216 ASN A C 1
ATOM 1620 O O . ASN A 1 216 ? 22.483 -13.879 -22.464 1.00 93.50 216 ASN A O 1
ATOM 1624 N N . GLY A 1 217 ? 20.270 -13.642 -22.156 1.00 90.62 217 GLY A N 1
ATOM 1625 C CA . GLY A 1 217 ? 20.168 -14.454 -20.942 1.00 90.62 217 GLY A CA 1
ATOM 1626 C C . GLY A 1 217 ? 20.415 -13.700 -19.631 1.00 90.62 217 GLY A C 1
ATOM 1627 O O . GLY A 1 217 ? 20.178 -14.270 -18.570 1.00 90.62 217 GLY A O 1
ATOM 1628 N N . SER A 1 218 ? 20.837 -12.429 -19.663 1.00 91.38 218 SER A N 1
ATOM 1629 C CA . SER A 1 218 ? 20.940 -11.610 -18.450 1.00 91.38 218 SER A CA 1
ATOM 1630 C C . SER A 1 218 ? 19.568 -11.103 -17.990 1.00 91.38 218 SER A C 1
ATOM 1632 O O . SER A 1 218 ? 18.566 -11.226 -18.699 1.00 91.38 218 SER A O 1
ATOM 1634 N N . GLN A 1 219 ? 19.515 -10.500 -16.801 1.00 90.88 219 GLN A N 1
ATOM 1635 C CA . GLN A 1 219 ? 18.295 -9.903 -16.260 1.00 90.88 219 GLN A CA 1
ATOM 1636 C C . GLN A 1 219 ? 18.440 -8.392 -16.095 1.00 90.88 219 GLN A C 1
ATOM 1638 O O . GLN A 1 219 ? 19.442 -7.907 -15.576 1.00 90.88 219 GLN A O 1
ATOM 1643 N N . ALA A 1 220 ? 17.419 -7.651 -16.519 1.00 94.19 220 ALA A N 1
ATOM 1644 C CA . ALA A 1 220 ? 17.244 -6.257 -16.149 1.00 94.19 220 ALA A CA 1
ATOM 1645 C C . ALA A 1 220 ? 16.515 -6.188 -14.808 1.00 94.19 220 ALA A C 1
ATOM 1647 O O . ALA A 1 220 ? 15.503 -6.868 -14.631 1.00 94.19 220 ALA A O 1
ATOM 1648 N N . VAL A 1 221 ? 17.006 -5.353 -13.893 1.00 92.44 221 VAL A N 1
ATOM 1649 C CA . VAL A 1 221 ? 16.457 -5.217 -12.541 1.00 92.44 221 VAL A CA 1
ATOM 1650 C C . VAL A 1 221 ? 16.240 -3.742 -12.232 1.00 92.44 221 VAL A C 1
ATOM 1652 O O . VAL A 1 221 ? 17.152 -2.934 -12.383 1.00 92.44 221 VAL A O 1
ATOM 1655 N N . VAL A 1 222 ? 15.037 -3.391 -11.780 1.00 92.19 222 VAL A N 1
ATOM 1656 C CA . VAL A 1 222 ? 14.718 -2.064 -11.243 1.00 92.19 222 VAL A CA 1
ATOM 1657 C C . VAL A 1 222 ? 14.411 -2.214 -9.761 1.00 92.19 222 VAL A C 1
ATOM 1659 O O . VAL A 1 222 ? 13.519 -2.970 -9.370 1.00 92.19 222 VAL A O 1
ATOM 1662 N N . LEU A 1 223 ? 15.163 -1.478 -8.948 1.00 88.44 223 LEU A N 1
ATOM 1663 C CA . LEU A 1 223 ? 15.012 -1.404 -7.503 1.00 88.44 223 LEU A CA 1
ATOM 1664 C C . LEU A 1 223 ? 14.374 -0.062 -7.158 1.00 88.44 223 LEU A C 1
ATOM 1666 O O . LEU A 1 223 ? 14.975 0.988 -7.377 1.00 88.44 223 LEU A O 1
ATOM 1670 N N . LEU A 1 224 ? 13.148 -0.090 -6.646 1.00 85.31 224 LEU A N 1
ATOM 1671 C CA . LEU A 1 224 ? 12.447 1.111 -6.215 1.00 85.31 224 LEU A CA 1
ATOM 1672 C C . LEU A 1 224 ? 12.460 1.179 -4.701 1.00 85.31 224 LEU A C 1
ATOM 1674 O O . LEU A 1 224 ? 11.871 0.326 -4.042 1.00 85.31 224 LEU A O 1
ATOM 1678 N N . ASN A 1 225 ? 13.079 2.230 -4.180 1.00 80.06 225 ASN A N 1
ATOM 1679 C CA . ASN A 1 225 ? 12.900 2.653 -2.805 1.00 80.06 225 ASN A CA 1
ATOM 1680 C C . ASN A 1 225 ? 11.905 3.816 -2.773 1.00 80.06 225 ASN A C 1
ATOM 1682 O O . ASN A 1 225 ? 12.179 4.897 -3.285 1.00 80.06 225 ASN A O 1
ATOM 1686 N N . ARG A 1 226 ? 10.733 3.549 -2.206 1.00 74.25 226 ARG A N 1
ATOM 1687 C CA . ARG A 1 226 ? 9.627 4.484 -1.982 1.00 74.25 226 ARG A CA 1
ATOM 1688 C C . ARG A 1 226 ? 9.581 4.994 -0.542 1.00 74.25 226 ARG A C 1
ATOM 1690 O O . ARG A 1 226 ? 8.603 5.630 -0.172 1.00 74.25 226 ARG A O 1
ATOM 1697 N N . ASN A 1 227 ? 10.584 4.678 0.278 1.00 65.12 227 ASN A N 1
ATOM 1698 C CA . ASN A 1 227 ? 10.686 5.216 1.625 1.00 65.12 227 ASN A CA 1
ATOM 1699 C C . ASN A 1 227 ? 11.048 6.714 1.570 1.00 65.12 227 ASN A C 1
ATOM 1701 O O . ASN A 1 227 ? 11.950 7.117 0.836 1.00 65.12 227 ASN A O 1
ATOM 1705 N N . GLU A 1 228 ? 10.363 7.529 2.370 1.00 57.75 228 GLU A N 1
ATOM 1706 C CA . GLU A 1 228 ? 10.637 8.962 2.526 1.00 57.75 228 GLU A CA 1
ATOM 1707 C C . GLU A 1 228 ? 11.790 9.240 3.512 1.00 57.75 228 GLU A C 1
ATOM 1709 O O . GLU A 1 228 ? 12.339 10.341 3.540 1.00 57.75 228 GLU A O 1
ATOM 1714 N N . PHE A 1 229 ? 12.199 8.237 4.300 1.00 54.81 229 PHE A N 1
ATOM 1715 C CA . PHE A 1 229 ? 13.137 8.374 5.422 1.00 54.81 229 PHE A CA 1
ATOM 1716 C C . PHE A 1 229 ? 14.579 7.918 5.127 1.00 54.81 229 PHE A C 1
ATOM 1718 O O . PHE A 1 229 ? 15.407 7.897 6.039 1.00 54.81 229 PHE A O 1
ATOM 1725 N N . GLY A 1 230 ? 14.919 7.584 3.875 1.00 58.66 230 GLY A N 1
ATOM 1726 C CA . GLY A 1 230 ? 16.308 7.340 3.457 1.00 58.66 230 GLY A CA 1
ATOM 1727 C C . GLY A 1 230 ? 16.519 6.135 2.537 1.00 58.66 230 GLY A C 1
ATOM 1728 O O . GLY A 1 230 ? 15.577 5.468 2.115 1.00 58.66 230 GLY A O 1
ATOM 1729 N N . SER A 1 231 ? 17.784 5.863 2.194 1.00 66.06 231 SER A N 1
ATOM 1730 C CA . SER A 1 231 ? 18.179 4.716 1.367 1.00 66.06 231 SER A CA 1
ATOM 1731 C C . SER A 1 231 ? 18.090 3.403 2.149 1.00 66.06 231 SER A C 1
ATOM 1733 O O . SER A 1 231 ? 18.755 3.263 3.174 1.00 66.06 231 SER A O 1
ATOM 1735 N N . GLU A 1 232 ? 17.355 2.418 1.636 1.00 64.62 232 GLU A N 1
ATOM 1736 C CA . GLU A 1 232 ? 17.354 1.049 2.165 1.00 64.62 232 GLU A CA 1
ATOM 1737 C C . GLU A 1 232 ? 18.216 0.134 1.283 1.00 64.62 232 GLU A C 1
ATOM 1739 O O . GLU A 1 232 ? 18.269 0.287 0.060 1.00 64.62 232 GLU A O 1
ATOM 1744 N N . SER A 1 233 ? 18.913 -0.821 1.903 1.00 66.44 233 SER A N 1
ATOM 1745 C CA . SER A 1 233 ? 19.653 -1.849 1.164 1.00 66.44 233 SER A CA 1
ATOM 1746 C C . SER A 1 233 ? 18.687 -2.918 0.671 1.00 66.44 233 SER A C 1
ATOM 1748 O O . SER A 1 233 ? 17.957 -3.507 1.467 1.00 66.44 233 SER A O 1
ATOM 1750 N N . ILE A 1 234 ? 18.709 -3.191 -0.632 1.00 64.75 234 ILE A N 1
ATOM 1751 C CA . ILE A 1 234 ? 17.961 -4.296 -1.229 1.00 64.75 234 ILE A CA 1
ATOM 1752 C C . ILE A 1 234 ? 18.967 -5.360 -1.657 1.00 64.75 234 ILE A C 1
ATOM 1754 O O . ILE A 1 234 ? 19.771 -5.131 -2.559 1.00 64.75 234 ILE A O 1
ATOM 1758 N N . THR A 1 235 ? 18.904 -6.526 -1.020 1.00 65.50 235 THR A N 1
ATOM 1759 C CA . THR A 1 235 ? 19.641 -7.716 -1.456 1.00 65.50 235 THR A CA 1
ATOM 1760 C C . THR A 1 235 ? 18.711 -8.574 -2.299 1.00 65.50 235 THR A C 1
ATOM 1762 O O . THR A 1 235 ? 17.601 -8.889 -1.869 1.00 65.50 235 THR A O 1
ATOM 1765 N N . VAL A 1 236 ? 19.155 -8.952 -3.497 1.00 60.56 236 VAL A N 1
ATOM 1766 C CA . VAL A 1 236 ? 18.439 -9.910 -4.342 1.00 60.56 236 VAL A CA 1
ATOM 1767 C C . VAL A 1 236 ? 19.346 -11.107 -4.580 1.00 60.56 236 VAL A C 1
ATOM 1769 O O . VAL A 1 236 ? 20.376 -10.980 -5.239 1.00 60.56 236 VAL A O 1
ATOM 1772 N N . ASP A 1 237 ? 18.951 -12.257 -4.038 1.00 65.44 237 ASP A N 1
ATOM 1773 C CA . ASP A 1 237 ? 19.623 -13.530 -4.286 1.00 65.44 237 ASP A CA 1
ATOM 1774 C C . ASP A 1 237 ? 19.082 -14.138 -5.581 1.00 65.44 237 ASP A C 1
ATOM 1776 O O . ASP A 1 237 ? 17.976 -14.684 -5.630 1.00 65.44 237 ASP A O 1
ATOM 1780 N N . TRP A 1 238 ? 19.869 -14.037 -6.647 1.00 62.47 238 TRP A N 1
ATOM 1781 C CA . TRP A 1 238 ? 19.591 -14.724 -7.902 1.00 62.47 238 TRP A CA 1
ATOM 1782 C C . TRP A 1 238 ? 20.123 -16.154 -7.809 1.00 62.47 238 TRP A C 1
ATOM 1784 O O . TRP A 1 238 ? 21.283 -16.367 -7.463 1.00 62.47 238 TRP A O 1
ATOM 1794 N N . LYS A 1 239 ? 19.271 -17.145 -8.092 1.00 56.34 239 LYS A N 1
ATOM 1795 C CA . LYS A 1 239 ? 19.750 -18.498 -8.389 1.00 56.34 239 LYS A CA 1
ATOM 1796 C C . LYS A 1 239 ? 20.055 -18.551 -9.880 1.00 56.34 239 LYS A C 1
ATOM 1798 O O . LYS A 1 239 ? 19.144 -18.304 -10.671 1.00 56.34 239 LYS A O 1
ATOM 1803 N N . ASP A 1 240 ? 21.314 -18.829 -10.203 1.00 50.00 240 ASP A N 1
ATOM 1804 C CA . ASP A 1 240 ? 21.754 -19.177 -11.557 1.00 50.00 240 ASP A CA 1
ATOM 1805 C C . ASP A 1 240 ? 21.021 -20.423 -12.086 1.00 50.00 240 ASP A C 1
ATOM 1807 O O . ASP A 1 240 ? 20.725 -21.339 -11.274 1.00 50.00 240 ASP A O 1
#

Foldseek 3Di:
DDLLVLLQVLLQCLLQLHDDDDDDDPVPDDPSNVCSSPVPVSNCSSVFPVSDHWDFPDFAAPLDAFAKFFKFWDALPPVCCVPPVLQQAWDADPVQQFIARSSNRFTWFQPQLDPDAFGTIITGHQQGCPCPDRLSSQRRHWDQDPVLQWTARSSHRFTFFQPPLPIRTIGTHHDDSDQRRHWDQDPVSRFIARSSPRTTMGTDTQWIWIWDAGPVRDIDIDIHGNGPPDDDDDDDDDDD

InterPro domains:
  IPR000772 Ricin B, le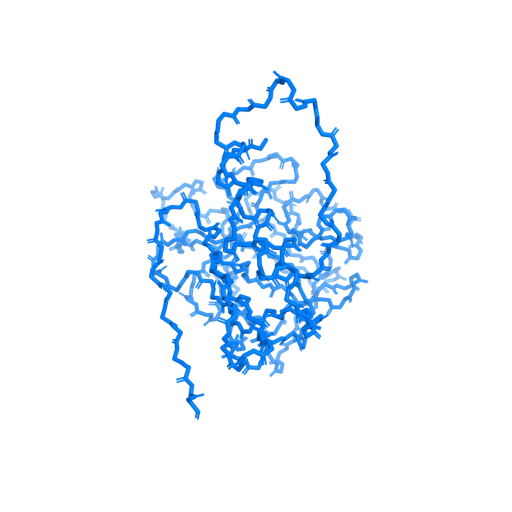ctin domain [PF00652] (134-206)
  IPR000772 Ricin B, lectin domain [SM00458] (47-186)
  IPR002241 Glycoside hydrolase, family 27 [PTHR11452] (1-240)
  IPR013780 Glycosyl hydrolase, all-beta [G3DSA:2.60.40.1180] (198-240)
  IPR013785 Aldolase-type TIM barrel [G3DSA:3.20.20.70] (1-50)
  IPR017853 Glycoside hydrolase superfamily [SSF51445] (1-49)
  IPR035992 Ricin B-like lectins [SSF50370] (99-204)